Protein AF-A0A3M0D6L6-F1 (afdb_monomer_lite)

pLDDT: mean 72.35, std 17.91, range [31.28, 91.75]

Organism: NCBI:txid911205

Secondary structure (DSSP, 8-state):
----PPPPPPEETTT--HHHHHHHHHHTS-----TT--HHHHHHHHHHH-TT--EE---------------------------------S--TT-EEEEE-PPPSSTTTTSPEEEEETTEEEEEPTTSEEEEEHHHHHHHHH-EEEEEEEEE-TTT--EEEEEEEEESS--EEEEE--SPPPHHHH--------

Sequence (194 aa):
MTDTPLAPTPIPLDSAGARDLRRYARAVLQLDVSDFENAGSLRAKIRAAAPDTQAIVPEQDGVLAEHGVLAEDSAPAQGDLAAAPGAADGGDMDGYLRILIPRQEKHGGGDPVPVNCNGRQIIVPRGREWPVKRKFVEILSHAVERQYSVTLNPHTREAEMTSHDVQAYPFQILGPWAGPLPAEMTGSTSGGAR

Foldseek 3Di:
DDDDPDFFDWAFLVPDAPVQLVCCCCPVVVDDDDPPDHSVVSSVVCCVSPVPDGTGGDDPDDDDDDDDDDDDDDDDDDDDDDDDPDPDDPDDLQFKWWKAFAQDPPDCSQAWDWFDDPNDTDTHGHPDTAIDGNRSVVVQVVQWDWDWDFDQDPPPRDTDIDIDIDRPTDMGTPGTDPDDHPPVVVPDDDDDDD

Structure (mmCIF, N/CA/C/O backbone):
data_AF-A0A3M0D6L6-F1
#
_entry.id   AF-A0A3M0D6L6-F1
#
loop_
_atom_site.group_PDB
_atom_site.id
_atom_site.type_symbol
_atom_site.label_atom_id
_atom_site.label_alt_id
_atom_site.label_comp_id
_atom_site.label_asym_id
_atom_site.label_entity_id
_atom_site.label_seq_id
_atom_site.pdbx_PDB_ins_code
_atom_site.Cartn_x
_atom_site.Cartn_y
_atom_site.Cartn_z
_atom_site.occupancy
_atom_site.B_iso_or_equiv
_atom_site.auth_seq_id
_atom_site.auth_comp_id
_atom_site.auth_asym_id
_atom_site.auth_atom_id
_atom_site.pdbx_PDB_model_num
ATOM 1 N N . MET A 1 1 ? -37.462 -42.661 7.423 1.00 44.34 1 MET A N 1
ATOM 2 C CA . MET A 1 1 ? -37.796 -41.285 7.012 1.00 44.34 1 MET A CA 1
ATOM 3 C C . MET A 1 1 ? -36.880 -40.963 5.848 1.00 44.34 1 MET A C 1
ATOM 5 O O . MET A 1 1 ? -35.685 -40.837 6.057 1.00 44.34 1 MET A O 1
ATOM 9 N N . THR A 1 2 ? -37.397 -41.027 4.623 1.00 40.06 2 THR A N 1
ATOM 10 C CA . THR A 1 2 ? -36.659 -40.711 3.394 1.00 40.06 2 THR A CA 1
ATOM 11 C C . THR A 1 2 ? -36.607 -39.196 3.258 1.00 40.06 2 THR A C 1
ATOM 13 O O . THR A 1 2 ? -37.580 -38.574 2.840 1.00 40.06 2 THR A O 1
ATOM 16 N N . ASP A 1 3 ? -35.491 -38.612 3.682 1.00 45.78 3 ASP A N 1
ATOM 17 C CA . ASP A 1 3 ? -35.176 -37.213 3.422 1.00 45.78 3 ASP A CA 1
ATOM 18 C C . ASP A 1 3 ? -34.976 -37.067 1.908 1.00 45.78 3 ASP A C 1
ATOM 20 O O . ASP A 1 3 ? -34.048 -37.628 1.325 1.00 45.78 3 ASP A O 1
ATOM 24 N N . THR A 1 4 ? -35.955 -36.458 1.243 1.00 51.09 4 THR A N 1
ATOM 25 C CA . THR A 1 4 ? -35.878 -36.143 -0.183 1.00 51.09 4 THR A CA 1
ATOM 26 C C . THR A 1 4 ? -35.158 -34.803 -0.273 1.00 51.09 4 THR A C 1
ATOM 28 O O . THR A 1 4 ? -35.758 -33.806 0.136 1.00 51.09 4 THR A O 1
ATOM 31 N N . PRO A 1 5 ? -33.904 -34.735 -0.757 1.00 52.44 5 PRO A N 1
ATOM 32 C CA . PRO A 1 5 ? -33.219 -33.459 -0.877 1.00 52.44 5 PRO A CA 1
ATOM 33 C C . PRO A 1 5 ? -34.002 -32.581 -1.856 1.00 52.44 5 PRO A C 1
ATOM 35 O O . PRO A 1 5 ? -34.247 -32.978 -2.999 1.00 52.44 5 PRO A O 1
ATOM 38 N N . LEU A 1 6 ? -34.441 -31.406 -1.390 1.00 51.59 6 LEU A N 1
ATOM 39 C CA . LEU A 1 6 ? -35.041 -30.391 -2.252 1.00 51.59 6 LEU A CA 1
ATOM 40 C C . LEU A 1 6 ? -34.051 -30.093 -3.380 1.00 51.59 6 LEU A C 1
ATOM 42 O O . LEU A 1 6 ? -32.948 -29.608 -3.129 1.00 51.59 6 LEU A O 1
ATOM 46 N N . ALA A 1 7 ? -34.446 -30.391 -4.617 1.00 53.09 7 ALA A N 1
ATOM 47 C CA . ALA A 1 7 ? -33.645 -30.043 -5.775 1.00 53.09 7 ALA A CA 1
ATOM 48 C C . ALA A 1 7 ? -33.426 -28.515 -5.791 1.00 53.09 7 ALA A C 1
ATOM 50 O O . ALA A 1 7 ? -34.400 -27.764 -5.653 1.00 53.09 7 ALA A O 1
ATOM 51 N N . PRO A 1 8 ? -32.179 -28.040 -5.941 1.00 61.28 8 PRO A N 1
ATOM 52 C CA . PRO A 1 8 ? -31.884 -26.614 -6.023 1.00 61.28 8 PRO A CA 1
ATOM 53 C C . PRO A 1 8 ? -32.660 -25.972 -7.180 1.00 61.28 8 PRO A C 1
ATOM 55 O O . PRO A 1 8 ? -32.637 -26.455 -8.314 1.00 61.28 8 PRO A O 1
ATOM 58 N N . THR A 1 9 ? -33.384 -24.890 -6.889 1.00 69.75 9 THR A N 1
ATOM 59 C CA . THR A 1 9 ? -34.194 -24.183 -7.883 1.00 69.75 9 THR A CA 1
ATOM 60 C C . THR A 1 9 ? -33.292 -23.529 -8.934 1.00 69.75 9 THR A C 1
ATOM 62 O O . THR A 1 9 ? -32.397 -22.763 -8.574 1.00 69.75 9 THR A O 1
ATOM 65 N N . PRO A 1 10 ? -33.506 -23.796 -10.236 1.00 70.75 10 PRO A N 1
ATOM 66 C CA . PRO A 1 10 ? -32.687 -23.213 -11.292 1.00 70.75 10 PRO A CA 1
ATOM 67 C C . PRO A 1 10 ? -32.890 -21.691 -11.344 1.00 70.75 10 PRO A C 1
ATOM 69 O O . PRO A 1 10 ? -34.015 -21.208 -11.475 1.00 70.75 10 PRO A O 1
ATOM 72 N N . ILE A 1 11 ? -31.797 -20.932 -11.245 1.00 73.62 11 ILE A N 1
ATOM 73 C CA . ILE A 1 11 ? -31.782 -19.470 -11.367 1.00 73.62 11 ILE A CA 1
ATOM 74 C C . ILE A 1 11 ? -31.466 -19.109 -12.825 1.00 73.62 11 ILE A C 1
ATOM 76 O O . ILE A 1 11 ? -30.485 -19.621 -13.369 1.00 73.62 11 ILE A O 1
ATOM 80 N N . PRO A 1 12 ? -32.228 -18.211 -13.475 1.00 78.69 12 PRO A N 1
ATOM 81 C CA . PRO A 1 12 ? -31.912 -17.768 -14.829 1.00 78.69 12 PRO A CA 1
ATOM 82 C C . PRO A 1 12 ? -30.539 -17.081 -14.890 1.00 78.69 12 PRO A C 1
ATOM 84 O O . PRO A 1 12 ? -30.181 -16.291 -14.013 1.00 78.69 12 PRO A O 1
ATOM 87 N N . LEU A 1 13 ? -29.779 -17.349 -15.955 1.00 73.88 13 LEU A N 1
ATOM 88 C CA . LEU A 1 13 ? -28.399 -16.874 -16.138 1.00 73.88 13 LEU A CA 1
ATOM 89 C C . LEU A 1 13 ? -28.274 -15.338 -16.028 1.00 73.88 13 LEU A C 1
ATOM 91 O O . LEU A 1 13 ? -27.270 -14.816 -15.540 1.00 73.88 13 LEU A O 1
ATOM 95 N N . ASP A 1 14 ? -29.310 -14.604 -16.437 1.00 74.94 14 ASP A N 1
ATOM 96 C CA . ASP A 1 14 ? -29.367 -13.138 -16.378 1.00 74.94 14 ASP A CA 1
ATOM 97 C C . ASP A 1 14 ? -29.593 -12.573 -14.965 1.00 74.94 14 ASP A C 1
ATOM 99 O O . ASP A 1 14 ? -29.239 -11.420 -14.696 1.00 74.94 14 ASP A O 1
ATOM 103 N N . SER A 1 15 ? -30.118 -13.377 -14.039 1.00 74.62 15 SER A N 1
ATOM 104 C CA . SER A 1 15 ? -30.309 -13.003 -12.629 1.00 74.62 15 SER A CA 1
ATOM 105 C C . SER A 1 15 ? -29.236 -13.585 -11.707 1.00 74.62 15 SER A C 1
ATOM 107 O O . SER A 1 15 ? -29.161 -13.204 -10.543 1.00 74.62 15 SER A O 1
ATOM 109 N N . ALA A 1 16 ? -28.381 -14.468 -12.225 1.00 77.50 16 ALA A N 1
ATOM 110 C CA . ALA A 1 16 ? -27.291 -15.077 -11.479 1.00 77.50 16 ALA A CA 1
ATOM 111 C C . ALA A 1 16 ? -26.221 -14.063 -11.042 1.00 77.50 16 ALA A C 1
ATOM 113 O O . ALA A 1 16 ? -25.805 -13.194 -11.824 1.00 77.50 16 ALA A O 1
ATOM 114 N N . GLY A 1 17 ? -25.739 -14.207 -9.805 1.00 79.25 17 GLY A N 1
ATOM 115 C CA . GLY A 1 17 ? -24.655 -13.398 -9.257 1.00 79.25 17 GLY A CA 1
ATOM 116 C C . GLY A 1 17 ? -23.288 -13.760 -9.846 1.00 79.25 17 GLY A C 1
ATOM 117 O O . GLY A 1 17 ? -23.067 -14.857 -10.355 1.00 79.25 17 GLY A O 1
ATOM 118 N N . ALA A 1 18 ? -22.317 -12.845 -9.738 1.00 80.88 18 ALA A N 1
ATOM 119 C CA . ALA A 1 18 ? -20.954 -13.055 -10.249 1.00 80.88 18 ALA A CA 1
ATOM 120 C C . ALA A 1 18 ? -20.244 -14.277 -9.630 1.00 80.88 18 ALA A C 1
ATOM 122 O O . ALA A 1 18 ? -19.347 -14.850 -10.248 1.00 80.88 18 ALA A O 1
ATOM 123 N N . ARG A 1 19 ? -20.609 -14.651 -8.396 1.00 80.44 19 ARG A N 1
ATOM 124 C CA . ARG A 1 19 ? -20.074 -15.827 -7.692 1.00 80.44 19 ARG A CA 1
ATOM 125 C C . ARG A 1 19 ? -20.587 -17.126 -8.324 1.00 80.44 19 ARG A C 1
ATOM 127 O O . ARG A 1 19 ? -19.781 -17.995 -8.647 1.00 80.44 19 ARG A O 1
ATOM 134 N N . ASP A 1 20 ? -21.892 -17.212 -8.569 1.00 80.62 20 ASP A N 1
ATOM 135 C CA . ASP A 1 20 ? -22.542 -18.408 -9.120 1.00 80.62 20 ASP A CA 1
ATOM 136 C C . ASP A 1 20 ? -22.125 -18.650 -10.572 1.00 80.62 20 ASP A C 1
ATOM 138 O O . ASP A 1 20 ? -21.816 -19.774 -10.960 1.00 80.62 20 ASP A O 1
ATOM 142 N N . LEU A 1 21 ? -22.010 -17.573 -11.358 1.00 82.56 21 LEU A N 1
ATOM 143 C CA . LEU A 1 21 ? -21.521 -17.625 -12.737 1.00 82.56 21 LEU A CA 1
ATOM 144 C C . LEU A 1 21 ? -20.078 -18.138 -12.817 1.00 82.56 21 LEU A C 1
ATOM 146 O O . LEU A 1 21 ? -19.781 -18.986 -13.653 1.00 82.56 21 LEU A O 1
ATOM 150 N N . ARG A 1 22 ? -19.181 -17.670 -11.936 1.00 83.50 22 ARG A N 1
ATOM 151 C CA . ARG A 1 22 ? -17.790 -18.162 -11.881 1.00 83.50 22 ARG A CA 1
ATOM 152 C C . ARG A 1 22 ? -17.725 -19.637 -11.540 1.00 83.50 22 ARG A C 1
ATOM 154 O O . ARG A 1 22 ? -17.000 -20.384 -12.192 1.00 83.50 22 ARG A O 1
ATOM 161 N N . ARG A 1 23 ? -18.488 -20.053 -10.530 1.00 78.19 23 ARG A N 1
ATOM 162 C CA . ARG A 1 23 ? -18.539 -21.455 -10.122 1.00 78.19 23 ARG A CA 1
ATOM 163 C C . ARG A 1 23 ? -19.073 -22.326 -11.257 1.00 78.19 23 ARG A C 1
ATOM 165 O O . ARG A 1 23 ? -18.446 -23.328 -11.563 1.00 78.19 23 ARG A O 1
ATOM 172 N N . TYR A 1 24 ? -20.155 -21.920 -11.921 1.00 79.25 24 TYR A N 1
ATOM 173 C CA . TYR A 1 24 ? -20.704 -22.648 -13.067 1.00 79.25 24 TYR A CA 1
ATOM 174 C C . TYR A 1 24 ? -19.703 -22.732 -14.232 1.00 79.25 24 TYR A C 1
ATOM 176 O O . TYR A 1 24 ? -19.475 -23.812 -14.774 1.00 79.25 24 TYR A O 1
ATOM 184 N N . ALA A 1 25 ? -19.038 -21.621 -14.566 1.00 82.19 25 ALA A N 1
ATOM 185 C CA . ALA A 1 25 ? -18.031 -21.584 -15.623 1.00 82.19 25 ALA A CA 1
ATOM 186 C C . ALA A 1 25 ? -16.847 -22.527 -15.342 1.00 82.19 25 ALA A C 1
ATOM 188 O O . ALA A 1 25 ? -16.440 -23.255 -16.242 1.00 82.19 25 ALA A O 1
ATOM 189 N N . ARG A 1 26 ? -16.331 -22.569 -14.104 1.00 82.75 26 ARG A N 1
ATOM 190 C CA . ARG A 1 26 ? -15.213 -23.455 -13.726 1.00 82.75 26 ARG A CA 1
ATOM 191 C C . ARG A 1 26 ? -15.639 -24.915 -13.551 1.00 82.75 26 ARG A C 1
ATOM 193 O O . ARG A 1 26 ? -14.949 -25.807 -14.023 1.00 82.75 26 ARG A O 1
ATOM 200 N N . ALA A 1 27 ? -16.753 -25.169 -12.865 1.00 79.88 27 ALA A N 1
ATOM 201 C CA . ALA A 1 27 ? -17.150 -26.521 -12.469 1.00 79.88 27 ALA A CA 1
ATOM 202 C C . ALA A 1 27 ? -17.861 -27.291 -13.588 1.00 79.88 27 ALA A C 1
ATOM 204 O O . ALA A 1 27 ? -17.614 -28.480 -13.758 1.00 79.88 27 ALA A O 1
ATOM 205 N N . VAL A 1 28 ? -18.739 -26.624 -14.346 1.00 79.25 28 VAL A N 1
ATOM 206 C CA . VAL A 1 28 ? -19.556 -27.275 -15.384 1.00 79.25 28 VAL A CA 1
ATOM 207 C C . VAL A 1 28 ? -18.912 -27.133 -16.756 1.00 79.25 28 VAL A C 1
ATOM 209 O O . VAL A 1 28 ? -18.826 -28.109 -17.493 1.00 79.25 28 VAL A O 1
ATOM 212 N N . LEU A 1 29 ? -18.439 -25.931 -17.096 1.00 80.69 29 LEU A N 1
ATOM 213 C CA . LEU A 1 29 ? -17.881 -25.647 -18.423 1.00 80.69 29 LEU A CA 1
ATOM 214 C C . LEU A 1 29 ? -16.354 -25.764 -18.495 1.00 80.69 29 LEU A C 1
ATOM 216 O O . LEU A 1 29 ? -15.804 -25.653 -19.587 1.00 80.69 29 LEU A O 1
ATOM 220 N N . GLN A 1 30 ? -15.676 -25.969 -17.358 1.00 81.00 30 GLN A N 1
ATOM 221 C CA . GLN A 1 30 ? -14.209 -26.038 -17.258 1.00 81.00 30 GLN A CA 1
ATOM 222 C C . GLN A 1 30 ? -13.494 -24.858 -17.939 1.00 81.00 30 GLN A C 1
ATOM 224 O O . GLN A 1 30 ? -12.398 -24.992 -18.479 1.00 81.00 30 GLN A O 1
ATOM 229 N N . LEU A 1 31 ? -14.124 -23.681 -17.914 1.00 80.56 31 LEU A N 1
ATOM 230 C CA . LEU A 1 31 ? -13.557 -22.461 -18.465 1.00 80.56 31 LEU A CA 1
ATOM 231 C C . LEU A 1 31 ? -12.558 -21.848 -17.489 1.00 80.56 31 LEU A C 1
ATOM 233 O O . LEU A 1 31 ? -12.850 -21.670 -16.301 1.00 80.56 31 LEU A O 1
ATOM 237 N N . ASP A 1 32 ? -11.422 -21.424 -18.032 1.00 79.38 32 ASP A N 1
ATOM 238 C CA . ASP A 1 32 ? -10.481 -20.566 -17.327 1.00 79.38 32 ASP A CA 1
ATOM 239 C C . ASP A 1 32 ? -11.062 -19.143 -17.243 1.00 79.38 32 ASP A C 1
ATOM 241 O O . ASP A 1 32 ? -11.097 -18.369 -18.209 1.00 79.38 32 ASP A O 1
ATOM 245 N N . VAL A 1 33 ? -11.645 -18.840 -16.085 1.00 81.00 33 VAL A N 1
ATOM 246 C CA . VAL A 1 33 ? -12.193 -17.522 -15.751 1.00 81.00 33 VAL A CA 1
ATOM 247 C C . VAL A 1 33 ? -11.408 -16.929 -14.595 1.00 81.00 33 VAL A C 1
ATOM 249 O O . VAL A 1 33 ? -11.117 -17.622 -13.618 1.00 81.00 33 VAL A O 1
ATOM 252 N N . SER A 1 34 ? -11.088 -15.640 -14.686 1.00 79.88 34 SER A N 1
ATOM 253 C CA . SER A 1 34 ? -10.349 -14.929 -13.640 1.00 79.88 34 SER A CA 1
ATOM 254 C C . SER A 1 34 ? -11.283 -14.499 -12.504 1.00 79.88 34 SER A C 1
ATOM 256 O O . SER A 1 34 ? -12.456 -14.178 -12.712 1.00 79.88 34 SER A O 1
ATOM 258 N N . ASP A 1 35 ? -10.759 -14.467 -11.277 1.00 76.19 35 ASP A N 1
ATOM 259 C CA . ASP A 1 35 ? -11.519 -14.117 -10.071 1.00 76.19 35 ASP A CA 1
ATOM 260 C C . ASP A 1 35 ? -11.984 -12.650 -10.033 1.00 76.19 35 ASP A C 1
ATOM 262 O O . ASP A 1 35 ? -12.899 -12.321 -9.274 1.00 76.19 35 ASP A O 1
ATOM 266 N N . PHE A 1 36 ? -11.409 -11.793 -10.883 1.00 75.69 36 PHE A N 1
ATOM 267 C CA . PHE A 1 36 ? -11.743 -10.369 -10.996 1.00 75.69 36 PHE A CA 1
ATOM 268 C C . PHE A 1 36 ? -12.701 -10.045 -12.154 1.00 75.69 36 PHE A C 1
ATOM 270 O O . PHE A 1 36 ? -13.036 -8.878 -12.364 1.00 75.69 36 PHE A O 1
ATOM 277 N N . GLU A 1 37 ? -13.154 -11.040 -12.924 1.00 77.75 37 GLU A N 1
ATOM 278 C CA . GLU A 1 37 ? -14.069 -10.783 -14.037 1.00 77.75 37 GLU A CA 1
ATOM 279 C C . GLU A 1 37 ? -15.459 -10.364 -13.558 1.00 77.75 37 GLU A C 1
ATOM 281 O O . GLU A 1 37 ? -16.041 -10.926 -12.625 1.00 77.75 37 GLU A O 1
ATOM 286 N N . ASN A 1 38 ? -16.017 -9.360 -14.234 1.00 83.81 38 ASN A N 1
ATOM 287 C CA . ASN A 1 38 ? -17.355 -8.875 -13.935 1.00 83.81 38 ASN A CA 1
ATOM 288 C C . ASN A 1 38 ? -18.430 -9.881 -14.406 1.00 83.81 38 ASN A C 1
ATOM 290 O O . ASN A 1 38 ? -18.211 -10.699 -15.303 1.00 83.81 38 ASN A O 1
ATOM 294 N N . ALA A 1 39 ? -19.627 -9.806 -13.812 1.00 80.44 39 ALA A N 1
ATOM 295 C CA . ALA A 1 39 ? -20.738 -10.706 -14.140 1.00 80.44 39 ALA A CA 1
ATOM 296 C C . ALA A 1 39 ? -21.120 -10.678 -15.632 1.00 80.44 39 ALA A C 1
ATOM 298 O O . ALA A 1 39 ? -21.521 -11.703 -16.176 1.00 80.44 39 ALA A O 1
ATOM 299 N N . GLY A 1 40 ? -20.974 -9.528 -16.299 1.00 82.25 40 GLY A N 1
ATOM 300 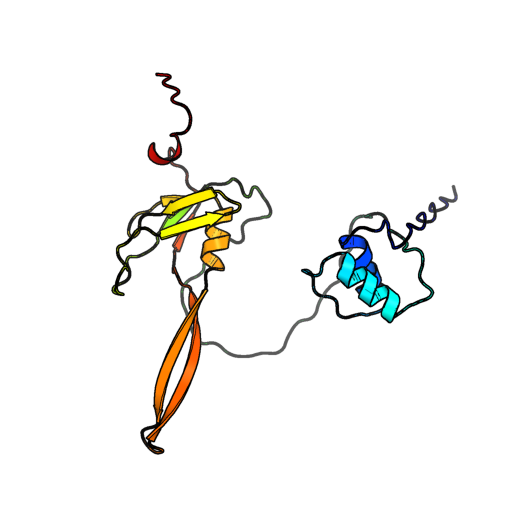C CA . GLY A 1 40 ? -21.257 -9.384 -17.729 1.00 82.25 40 GLY A CA 1
ATOM 301 C C . GLY A 1 40 ? -20.310 -10.211 -18.601 1.00 82.25 40 GLY A C 1
ATOM 302 O O . GLY A 1 40 ? -20.768 -10.976 -19.447 1.00 82.25 40 GLY A O 1
ATOM 303 N N . SER A 1 41 ? -19.003 -10.123 -18.347 1.00 82.69 41 SER A N 1
ATOM 304 C CA . SER A 1 41 ? -17.959 -10.894 -19.026 1.00 82.69 41 SER A CA 1
ATOM 305 C C . SER A 1 41 ? -18.120 -12.390 -18.777 1.00 82.69 41 SER A C 1
ATOM 307 O O . SER A 1 41 ? -18.021 -13.183 -19.710 1.00 82.69 41 SER A O 1
ATOM 309 N N . LEU A 1 42 ? -18.453 -12.782 -17.544 1.00 83.31 42 LEU A N 1
ATOM 310 C CA . LEU A 1 42 ? -18.709 -14.181 -17.196 1.00 83.31 42 LEU A CA 1
ATOM 311 C C . LEU A 1 42 ? -19.925 -14.739 -17.946 1.00 83.31 42 LEU A C 1
ATOM 313 O O . LEU A 1 42 ? -19.848 -15.830 -18.503 1.00 83.31 42 LEU A O 1
ATOM 317 N N . ARG A 1 43 ? -21.023 -13.977 -18.043 1.00 83.94 43 ARG A N 1
ATOM 318 C CA . ARG A 1 43 ? -22.203 -14.366 -18.837 1.00 83.94 43 ARG A CA 1
ATOM 319 C C . ARG A 1 43 ? -21.878 -14.496 -20.317 1.00 83.94 43 ARG A C 1
ATOM 321 O O . ARG A 1 43 ? -22.331 -15.444 -20.948 1.00 83.94 43 ARG A O 1
ATOM 328 N N . ALA A 1 44 ? -21.096 -13.567 -20.865 1.00 82.06 44 ALA A N 1
ATOM 329 C CA . ALA A 1 44 ? -20.680 -13.616 -22.262 1.00 82.06 44 ALA A CA 1
ATOM 330 C C . ALA A 1 44 ? -19.841 -14.870 -22.554 1.00 82.06 44 ALA A C 1
ATOM 332 O O . ALA A 1 44 ? -20.111 -15.564 -23.530 1.00 82.06 44 ALA A O 1
ATOM 333 N N . LYS A 1 45 ? -18.891 -15.212 -21.672 1.00 81.44 45 LYS A N 1
ATOM 334 C CA . LYS A 1 45 ? -18.079 -16.434 -21.781 1.00 81.44 45 LYS A CA 1
ATOM 335 C C . LYS A 1 45 ? -18.915 -17.709 -21.655 1.00 81.44 45 LYS A C 1
ATOM 337 O O . LYS A 1 45 ? -18.739 -18.628 -22.446 1.00 81.44 45 LYS A O 1
ATOM 342 N N . ILE A 1 46 ? -19.860 -17.743 -20.714 1.00 83.12 46 ILE A N 1
ATOM 343 C CA . ILE A 1 46 ? -20.776 -18.879 -20.541 1.00 83.12 46 ILE A CA 1
ATOM 344 C C . ILE A 1 46 ? -21.660 -19.053 -21.780 1.00 83.12 46 ILE A C 1
ATOM 346 O O . ILE A 1 46 ? -21.750 -20.162 -22.288 1.00 83.12 46 ILE A O 1
ATOM 350 N N . ARG A 1 47 ? -22.240 -17.974 -22.326 1.00 82.56 47 ARG A N 1
ATOM 351 C CA . ARG A 1 47 ? -23.034 -18.036 -23.568 1.00 82.56 47 ARG A CA 1
ATOM 352 C C . ARG A 1 47 ? -22.205 -18.439 -24.787 1.00 82.56 47 ARG A C 1
ATOM 354 O O . ARG A 1 47 ? -22.733 -19.091 -25.678 1.00 82.56 47 ARG A O 1
ATOM 361 N N . ALA A 1 48 ? -20.931 -18.052 -24.839 1.00 81.00 48 ALA A N 1
ATOM 362 C CA . ALA A 1 48 ? -20.037 -18.434 -25.928 1.00 81.00 48 ALA A CA 1
ATOM 363 C C . ALA A 1 48 ? -19.676 -19.928 -25.887 1.00 81.00 48 ALA A C 1
ATOM 365 O O . ALA A 1 48 ? -19.581 -20.558 -26.936 1.00 81.00 48 ALA A O 1
ATOM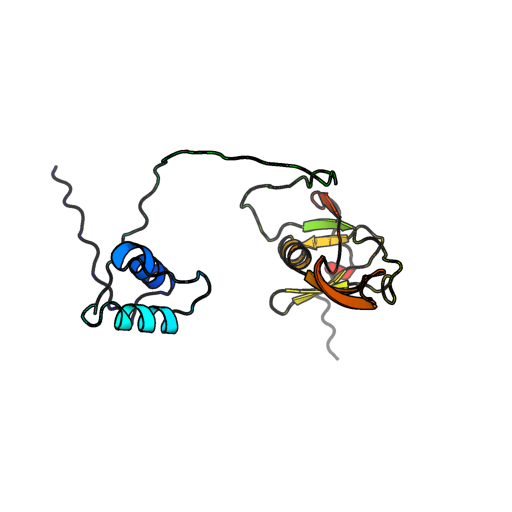 366 N N . ALA A 1 49 ? -19.489 -20.491 -24.692 1.00 79.69 49 ALA A N 1
ATOM 367 C CA . ALA A 1 49 ? -19.145 -21.901 -24.513 1.00 79.69 49 ALA A CA 1
ATOM 368 C C . ALA A 1 49 ? -20.368 -22.834 -24.505 1.00 79.69 49 ALA A C 1
ATOM 370 O O . ALA A 1 49 ? -20.272 -23.974 -24.946 1.00 79.69 49 ALA A O 1
ATOM 371 N N . ALA A 1 50 ? -21.512 -22.354 -24.013 1.00 74.56 50 ALA A N 1
ATOM 372 C CA . ALA A 1 50 ? -22.765 -23.092 -23.922 1.00 74.56 50 ALA A CA 1
ATOM 373 C C . ALA A 1 50 ? -23.947 -22.170 -24.284 1.00 74.56 50 ALA A C 1
ATOM 375 O O . ALA A 1 50 ? -24.573 -21.577 -23.397 1.00 74.56 50 ALA A O 1
ATOM 376 N N . PRO A 1 51 ? -24.266 -22.028 -25.584 1.00 72.44 51 PRO A N 1
ATOM 377 C CA . PRO A 1 51 ? -25.331 -21.135 -26.046 1.00 72.44 51 PRO A CA 1
ATOM 378 C C . PRO A 1 51 ? -26.729 -21.556 -25.563 1.00 72.44 51 PRO A C 1
ATOM 380 O O . PRO A 1 51 ? -27.615 -20.709 -25.461 1.00 72.44 51 PRO A O 1
ATOM 383 N N . ASP A 1 52 ? -26.912 -22.830 -25.208 1.00 71.12 52 ASP A N 1
ATOM 384 C CA . ASP A 1 52 ? -28.196 -23.391 -24.772 1.00 71.12 52 ASP A CA 1
ATOM 385 C C . ASP A 1 52 ? -28.454 -23.250 -23.259 1.00 71.12 52 ASP A C 1
ATOM 387 O O . ASP A 1 52 ? -29.557 -23.521 -22.777 1.00 71.12 52 ASP A O 1
ATOM 391 N N . THR A 1 53 ? -27.465 -22.797 -22.480 1.00 68.31 53 THR A N 1
ATOM 392 C CA . THR A 1 53 ? -27.610 -22.661 -21.026 1.00 68.31 53 THR A CA 1
ATOM 393 C C . THR A 1 53 ? -28.365 -21.383 -20.666 1.00 68.31 53 THR A C 1
ATOM 395 O O . THR A 1 53 ? -27.813 -20.282 -20.690 1.00 68.31 53 THR A O 1
ATOM 398 N N . GLN A 1 54 ? -29.626 -21.530 -20.251 1.00 68.06 54 GLN A N 1
A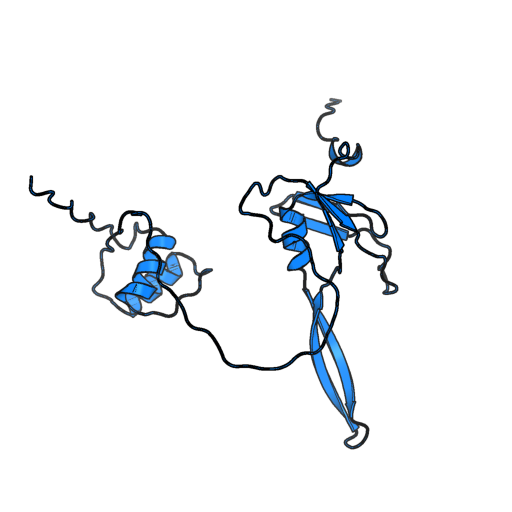TOM 399 C CA . GLN A 1 54 ? -30.471 -20.410 -19.805 1.00 68.06 54 GLN A CA 1
ATOM 400 C C . GLN A 1 54 ? -30.627 -20.309 -18.282 1.00 68.06 54 GLN A C 1
ATOM 402 O O . GLN A 1 54 ? -31.012 -19.253 -17.776 1.00 68.06 54 GLN A O 1
ATOM 407 N N . ALA A 1 55 ? -30.297 -21.366 -17.538 1.00 71.50 55 ALA A N 1
ATOM 408 C CA . ALA A 1 55 ? -30.386 -21.385 -16.084 1.00 71.50 55 ALA A CA 1
ATOM 409 C C . ALA A 1 55 ? -29.190 -22.106 -15.455 1.00 71.50 55 ALA A C 1
ATOM 411 O O . ALA A 1 55 ? -28.695 -23.096 -15.992 1.00 71.50 55 ALA A O 1
ATOM 412 N N . ILE A 1 56 ? -28.743 -21.599 -14.309 1.00 71.50 56 ILE A N 1
ATOM 413 C CA . ILE A 1 56 ? -27.703 -22.199 -13.479 1.00 71.50 56 ILE A CA 1
ATOM 414 C C . ILE A 1 56 ? -28.315 -22.694 -12.173 1.00 71.50 56 ILE A C 1
ATOM 416 O O . ILE A 1 56 ? -29.274 -22.124 -11.654 1.00 71.50 56 ILE A O 1
ATOM 420 N N . VAL A 1 57 ? -27.750 -23.764 -11.637 1.00 68.75 57 VAL A N 1
ATOM 421 C CA . VAL A 1 57 ? -28.208 -24.366 -10.390 1.00 68.75 57 VAL A CA 1
ATOM 422 C C . VAL A 1 57 ? -27.336 -23.836 -9.245 1.00 68.75 57 VAL A C 1
ATOM 424 O O . VAL A 1 57 ? -26.136 -24.115 -9.243 1.00 68.75 57 VAL A O 1
ATOM 427 N N . PRO A 1 58 ? -27.883 -23.061 -8.291 1.00 60.38 58 PRO A N 1
ATOM 428 C CA . PRO A 1 58 ? -27.152 -22.683 -7.090 1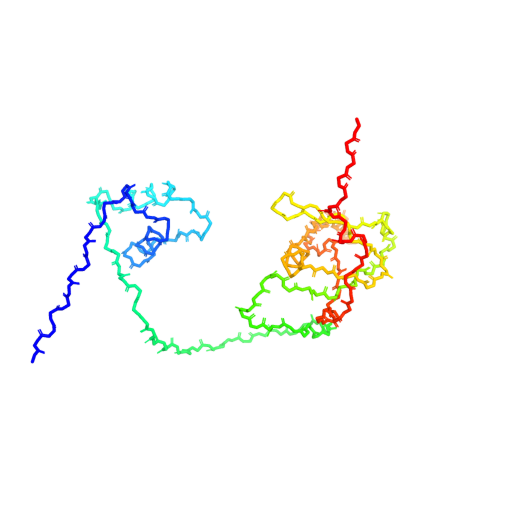.00 60.38 58 PRO A CA 1
ATOM 429 C C . PRO A 1 58 ? -27.106 -23.890 -6.147 1.00 60.38 58 PRO A C 1
ATOM 431 O O . PRO A 1 58 ? -28.113 -24.253 -5.541 1.00 60.38 58 PRO A O 1
ATOM 434 N N . GLU A 1 59 ? -25.952 -24.536 -5.999 1.00 58.09 59 GLU A N 1
ATOM 435 C CA . GLU A 1 59 ? -25.784 -25.434 -4.855 1.00 58.09 59 GLU A CA 1
ATOM 436 C C . GLU A 1 59 ? -25.727 -24.595 -3.577 1.00 58.09 59 GLU A C 1
ATOM 438 O O . GLU A 1 59 ? -24.879 -23.711 -3.440 1.00 58.09 59 GLU A O 1
ATOM 443 N N . GLN A 1 60 ? -26.676 -24.842 -2.670 1.00 46.91 60 GLN A N 1
ATOM 444 C CA . GLN A 1 60 ? -26.722 -24.192 -1.366 1.00 46.91 60 GLN A CA 1
ATOM 445 C C . GLN A 1 60 ? -25.461 -24.554 -0.575 1.00 46.91 60 GLN A C 1
ATOM 447 O O . GLN A 1 60 ? -25.081 -25.721 -0.519 1.00 46.91 60 GLN A O 1
ATOM 452 N N . ASP A 1 61 ? -24.815 -23.539 0.009 1.00 47.25 61 ASP A N 1
ATOM 453 C CA . ASP A 1 61 ? -23.625 -23.672 0.853 1.00 47.25 61 ASP A CA 1
ATOM 454 C C . ASP A 1 61 ? -23.902 -24.673 1.999 1.00 47.25 61 ASP A C 1
ATOM 456 O O . ASP A 1 61 ? -24.520 -24.345 3.013 1.00 47.25 61 ASP A O 1
ATOM 460 N N . GLY A 1 62 ? -23.453 -25.915 1.802 1.00 35.62 62 GLY A N 1
ATOM 461 C CA . GLY A 1 62 ? -23.441 -27.002 2.772 1.00 35.62 62 GLY A CA 1
ATOM 462 C C . GLY A 1 62 ? -22.008 -27.294 3.215 1.00 35.62 62 GLY A C 1
ATOM 463 O O . GLY A 1 62 ? -21.160 -27.687 2.424 1.00 35.62 62 GLY A O 1
ATOM 464 N N . VAL A 1 63 ? -21.764 -27.038 4.494 1.00 34.22 63 VAL A N 1
ATOM 465 C CA . VAL A 1 63 ? -20.584 -27.306 5.333 1.00 34.22 63 VAL A CA 1
ATOM 466 C C . VAL A 1 63 ? -19.736 -28.561 4.997 1.00 34.22 63 VAL A C 1
ATOM 468 O O . VAL A 1 63 ? -20.262 -29.665 4.949 1.00 34.22 63 VAL A O 1
ATOM 471 N N . LEU A 1 64 ? -18.407 -28.338 4.938 1.00 43.75 64 LEU A N 1
ATOM 472 C CA . LEU A 1 64 ? -17.245 -29.186 5.320 1.00 43.75 64 LEU A CA 1
ATOM 473 C C . LEU A 1 64 ? -17.040 -30.603 4.717 1.00 43.75 64 LEU A C 1
ATOM 475 O O . LEU A 1 64 ? -17.747 -31.535 5.078 1.00 43.75 64 LEU A O 1
ATOM 479 N N . ALA A 1 65 ? -15.935 -30.778 3.965 1.00 36.97 65 ALA A N 1
ATOM 480 C CA . ALA A 1 65 ? -14.942 -31.883 4.044 1.00 36.97 65 ALA A CA 1
ATOM 481 C C . ALA A 1 65 ? -13.809 -31.608 3.014 1.00 36.97 65 ALA A C 1
ATOM 483 O O . ALA A 1 65 ? -14.086 -31.459 1.829 1.00 36.97 65 ALA A O 1
ATOM 484 N N . GLU A 1 66 ? -12.570 -31.271 3.398 1.00 48.22 66 GLU A N 1
ATOM 485 C CA . GLU A 1 66 ? -11.484 -32.177 3.841 1.00 48.22 66 GLU A CA 1
ATOM 486 C C . GLU A 1 66 ? -11.100 -33.245 2.795 1.00 48.22 66 GLU A C 1
ATOM 488 O O . GLU A 1 66 ? -11.605 -34.356 2.837 1.00 48.22 66 GLU A O 1
ATOM 493 N N . HIS A 1 67 ? -10.183 -32.902 1.880 1.00 38.91 67 HIS A N 1
ATOM 494 C CA . HIS A 1 67 ? -9.242 -33.785 1.157 1.00 38.91 67 HIS A CA 1
ATOM 495 C C . HIS A 1 67 ? -8.215 -32.838 0.489 1.00 38.91 67 HIS A C 1
ATOM 497 O O . HIS A 1 67 ? -8.606 -31.989 -0.300 1.00 38.91 67 HIS A O 1
ATOM 503 N N . GLY A 1 68 ? -6.909 -32.809 0.753 1.00 34.72 68 GLY A N 1
ATOM 504 C CA . GLY A 1 68 ? -6.012 -33.818 1.297 1.00 34.72 68 GLY A CA 1
ATOM 505 C C . GLY A 1 68 ? -4.935 -34.170 0.258 1.00 34.72 68 GLY A C 1
ATOM 506 O O . GLY A 1 68 ? -5.141 -35.124 -0.476 1.00 34.72 68 GLY A O 1
ATOM 507 N N . VAL A 1 69 ? -3.813 -33.419 0.284 1.00 40.50 69 VAL A N 1
ATOM 508 C CA . VAL A 1 69 ? -2.397 -33.793 -0.025 1.00 40.50 69 VAL A CA 1
ATOM 509 C C . VAL A 1 69 ? -2.065 -34.185 -1.493 1.00 40.50 69 VAL A C 1
ATOM 511 O O . VAL A 1 69 ? -2.772 -34.977 -2.098 1.00 40.50 69 VAL A O 1
ATOM 514 N N . LEU A 1 70 ? -1.046 -33.632 -2.178 1.00 38.09 70 LEU A N 1
ATOM 515 C CA . LEU A 1 70 ? 0.428 -33.798 -2.041 1.00 38.09 70 LEU A CA 1
ATOM 516 C C . LEU A 1 70 ? 1.134 -32.639 -2.816 1.00 38.09 70 LEU A C 1
ATOM 518 O O . LEU A 1 70 ? 0.667 -32.298 -3.898 1.00 38.09 70 LEU A O 1
ATOM 522 N N . ALA A 1 71 ? 2.104 -31.855 -2.301 1.00 40.69 71 ALA A N 1
ATOM 523 C CA . ALA A 1 71 ? 3.513 -32.170 -1.956 1.00 40.69 71 ALA A CA 1
ATOM 524 C C . ALA A 1 71 ? 4.227 -32.956 -3.081 1.00 40.69 71 ALA A C 1
ATOM 526 O O . ALA A 1 71 ? 3.717 -33.986 -3.487 1.00 40.69 71 ALA A O 1
ATOM 527 N N . GLU A 1 72 ? 5.374 -32.637 -3.674 1.00 41.78 72 GLU A N 1
ATOM 528 C CA . GLU A 1 72 ? 6.466 -31.660 -3.580 1.00 41.78 72 GLU A CA 1
ATOM 529 C C . GLU A 1 72 ? 7.231 -31.799 -4.923 1.00 41.78 72 GLU A C 1
ATOM 531 O O . GLU A 1 72 ? 7.234 -32.893 -5.485 1.00 41.78 72 GLU A O 1
ATOM 536 N N . ASP A 1 73 ? 7.930 -30.768 -5.411 1.00 33.69 73 ASP A N 1
ATOM 537 C CA . ASP A 1 73 ? 9.317 -30.971 -5.863 1.00 33.69 73 ASP A CA 1
ATOM 538 C C . ASP A 1 73 ? 10.121 -29.661 -5.777 1.00 33.69 73 ASP A C 1
ATOM 540 O O . ASP A 1 73 ? 9.629 -28.566 -6.047 1.00 33.69 73 ASP A O 1
ATOM 544 N N . SER A 1 74 ? 11.349 -29.832 -5.297 1.00 43.44 74 SER A N 1
ATOM 545 C CA . SER A 1 74 ? 12.373 -28.873 -4.847 1.00 43.44 74 SER A CA 1
ATOM 546 C C . SER A 1 74 ? 13.001 -28.079 -6.023 1.00 43.44 74 SER A C 1
ATOM 548 O O . SER A 1 74 ? 12.815 -28.464 -7.167 1.00 43.44 74 SER A O 1
ATOM 550 N N . ALA A 1 75 ? 13.787 -26.990 -5.944 1.00 48.47 75 ALA A N 1
ATOM 551 C CA . ALA A 1 75 ? 14.689 -26.321 -4.981 1.00 48.47 75 ALA A CA 1
ATOM 552 C C . ALA A 1 75 ? 15.250 -25.029 -5.691 1.00 48.47 75 ALA A C 1
ATOM 554 O O . ALA A 1 75 ? 14.873 -24.798 -6.841 1.00 48.47 75 ALA A O 1
ATOM 555 N N . PRO A 1 76 ? 16.251 -24.258 -5.183 1.00 48.72 76 PRO A N 1
ATOM 556 C CA . PRO A 1 76 ? 16.644 -23.922 -3.812 1.00 48.72 76 PRO A CA 1
ATOM 557 C C . PRO A 1 76 ? 16.801 -22.394 -3.548 1.00 48.72 76 PRO A C 1
ATOM 559 O O . PRO A 1 76 ? 16.744 -21.542 -4.428 1.00 48.72 76 PRO A O 1
ATOM 562 N N . ALA A 1 77 ? 17.036 -22.111 -2.266 1.00 45.47 77 ALA A N 1
ATOM 563 C CA . ALA A 1 77 ? 17.336 -20.864 -1.566 1.00 45.47 77 ALA A CA 1
ATOM 564 C C . ALA A 1 77 ? 18.200 -19.789 -2.260 1.00 45.47 77 ALA A C 1
ATOM 566 O O . ALA A 1 77 ? 19.263 -20.094 -2.792 1.00 45.47 77 ALA A O 1
ATOM 567 N N . GLN A 1 78 ? 17.839 -18.518 -2.021 1.00 43.28 78 GLN A N 1
ATOM 568 C CA . GLN A 1 78 ? 18.767 -17.463 -1.579 1.00 43.28 78 GLN A CA 1
ATOM 569 C C . GLN A 1 78 ? 18.001 -16.219 -1.087 1.00 43.28 78 GLN A C 1
ATOM 571 O O . GLN A 1 78 ? 17.274 -15.596 -1.853 1.00 43.28 78 GLN A O 1
ATOM 576 N N . GLY A 1 79 ? 18.201 -15.837 0.181 1.00 31.28 79 GLY A N 1
ATOM 577 C CA . GLY A 1 79 ? 17.809 -14.519 0.696 1.00 31.28 79 GLY A CA 1
ATOM 578 C C . GLY A 1 79 ? 17.157 -14.526 2.075 1.00 31.28 79 GLY A C 1
ATOM 579 O O . GLY A 1 79 ? 15.983 -14.199 2.202 1.00 31.28 79 GLY A O 1
ATOM 580 N N . ASP A 1 80 ? 17.932 -14.874 3.101 1.00 34.94 80 ASP A N 1
ATOM 581 C CA . ASP A 1 80 ? 17.617 -14.649 4.513 1.00 34.94 80 ASP A CA 1
ATOM 582 C C . ASP A 1 80 ? 17.349 -13.153 4.777 1.00 34.94 80 ASP A C 1
ATOM 584 O O . ASP A 1 80 ? 18.274 -12.352 4.922 1.00 34.94 80 ASP A O 1
ATOM 588 N N . LEU A 1 81 ? 16.076 -12.765 4.847 1.00 44.94 81 LEU A N 1
ATOM 589 C CA . LEU A 1 81 ? 15.626 -11.584 5.579 1.00 44.94 81 LEU A CA 1
ATOM 590 C C . LEU A 1 81 ? 14.398 -11.973 6.401 1.00 44.94 81 LEU A C 1
ATOM 592 O O . LEU A 1 81 ? 13.267 -11.936 5.931 1.00 44.94 81 LEU A O 1
ATOM 596 N N . ALA A 1 82 ? 14.689 -12.384 7.634 1.00 33.81 82 ALA A N 1
ATOM 597 C CA . ALA A 1 82 ? 13.881 -12.228 8.837 1.00 33.81 82 ALA A CA 1
ATOM 598 C C . ALA A 1 82 ? 12.353 -12.266 8.649 1.00 33.81 82 ALA A C 1
ATOM 600 O O . ALA A 1 82 ? 11.710 -11.254 8.378 1.00 33.81 82 ALA A O 1
ATOM 601 N N . ALA A 1 83 ? 11.805 -13.456 8.904 1.00 35.78 83 ALA A N 1
ATOM 602 C CA . ALA A 1 83 ? 10.509 -13.714 9.526 1.00 35.78 83 ALA A CA 1
ATOM 603 C C . ALA A 1 83 ? 9.624 -12.473 9.750 1.00 35.78 83 ALA A C 1
ATOM 605 O O . ALA A 1 83 ? 9.789 -11.751 10.731 1.00 35.78 83 ALA A O 1
ATOM 606 N N . ALA A 1 84 ? 8.628 -12.283 8.885 1.00 40.50 84 ALA A N 1
ATOM 607 C CA . ALA A 1 84 ? 7.450 -11.503 9.231 1.00 40.50 84 ALA A CA 1
ATOM 608 C C . ALA A 1 84 ? 6.611 -12.328 10.228 1.00 40.50 84 ALA A C 1
ATOM 610 O O . ALA A 1 84 ? 6.075 -13.371 9.842 1.00 40.50 84 ALA A O 1
ATOM 611 N N . PRO A 1 85 ? 6.471 -11.923 11.503 1.00 41.50 85 PRO A N 1
ATOM 612 C CA . PRO A 1 85 ? 5.514 -12.556 12.387 1.00 41.50 85 PRO A CA 1
ATOM 613 C C . PRO A 1 85 ? 4.145 -11.929 12.103 1.00 41.50 85 PRO A C 1
ATOM 615 O O . PRO A 1 85 ? 3.983 -10.712 12.187 1.00 41.50 85 PRO A O 1
ATOM 618 N N . GLY A 1 86 ? 3.147 -12.750 11.778 1.00 40.44 86 GLY A N 1
ATOM 619 C CA . GLY A 1 86 ? 1.756 -12.292 11.799 1.00 40.44 86 GLY A CA 1
ATOM 620 C C . GLY A 1 86 ? 0.859 -12.757 10.663 1.00 40.44 86 GLY A C 1
ATOM 621 O O . GLY A 1 86 ? -0.001 -11.992 10.233 1.00 40.44 86 GLY A O 1
ATOM 622 N N . ALA A 1 87 ? 0.969 -14.016 10.238 1.00 42.50 87 ALA A N 1
ATOM 623 C CA . ALA A 1 87 ? -0.217 -14.749 9.804 1.00 42.50 87 ALA A CA 1
ATOM 624 C C . ALA A 1 87 ? -1.103 -14.995 11.042 1.00 42.50 87 ALA A C 1
ATOM 626 O O . ALA A 1 87 ? -1.103 -16.074 11.619 1.00 42.50 87 ALA A O 1
ATOM 627 N N . ALA A 1 88 ? -1.777 -13.948 11.517 1.00 40.97 88 ALA A N 1
ATOM 628 C CA . ALA A 1 88 ? -2.850 -14.070 12.491 1.00 40.97 88 ALA A CA 1
ATOM 629 C C . ALA A 1 88 ? -4.164 -13.993 11.718 1.00 40.97 88 ALA A C 1
ATOM 631 O O . ALA A 1 88 ? -4.426 -12.963 11.092 1.00 40.97 88 ALA A O 1
ATOM 632 N N . ASP A 1 89 ? -4.880 -15.117 11.731 1.00 41.09 89 ASP A N 1
ATOM 633 C CA . ASP A 1 89 ? -6.333 -15.307 11.720 1.00 41.09 89 ASP A CA 1
ATOM 634 C C . ASP A 1 89 ? -7.224 -14.275 11.012 1.00 41.09 89 ASP A C 1
ATOM 636 O O . ASP A 1 89 ? -7.054 -13.059 11.109 1.00 41.09 89 ASP A O 1
ATOM 640 N N . GLY A 1 90 ? -8.276 -14.777 10.365 1.00 45.06 90 GLY A N 1
ATOM 641 C CA . GLY A 1 90 ? -9.366 -14.002 9.764 1.00 45.06 90 GLY A CA 1
ATOM 642 C C . GLY A 1 90 ? -10.240 -13.222 10.763 1.00 45.06 90 GLY A C 1
ATOM 643 O O . GLY A 1 90 ? -11.461 -13.280 10.671 1.00 45.06 90 GLY A O 1
ATOM 644 N N . GLY A 1 91 ? -9.639 -12.494 11.706 1.00 46.44 91 GLY A N 1
ATOM 645 C CA . GLY A 1 91 ? -10.295 -11.639 12.690 1.00 46.44 91 GLY A CA 1
ATOM 646 C C . GLY A 1 91 ? -9.964 -10.162 12.458 1.00 46.44 91 GLY A C 1
ATOM 647 O O . GLY A 1 91 ? -8.800 -9.764 12.460 1.00 46.44 91 GLY A O 1
ATOM 648 N N . ASP A 1 92 ? -11.011 -9.365 12.250 1.00 57.41 92 ASP A N 1
ATOM 649 C CA . ASP A 1 92 ? -11.052 -7.900 12.328 1.00 57.41 92 ASP A CA 1
ATOM 650 C C . ASP A 1 92 ? -10.001 -7.092 11.533 1.00 57.41 92 ASP A C 1
ATOM 652 O O . ASP A 1 92 ? -8.944 -6.682 12.019 1.00 57.41 92 ASP A O 1
ATOM 656 N N . MET A 1 93 ? -10.377 -6.707 10.306 1.00 66.19 93 MET A N 1
ATOM 657 C CA . MET A 1 93 ? -9.662 -5.714 9.481 1.00 66.19 93 MET A CA 1
ATOM 658 C C . MET A 1 93 ? -9.647 -4.289 10.077 1.00 66.19 93 MET A C 1
ATOM 660 O O . MET A 1 93 ? -8.970 -3.399 9.546 1.00 66.19 93 MET A O 1
ATOM 664 N N . ASP A 1 94 ? -10.379 -4.056 11.168 1.00 71.88 94 ASP A N 1
ATOM 665 C CA . ASP A 1 94 ? -10.424 -2.780 11.886 1.00 71.88 94 ASP A CA 1
ATOM 666 C C . ASP A 1 94 ? -9.352 -2.629 12.974 1.00 71.88 94 ASP A C 1
ATOM 668 O O . ASP A 1 94 ? -9.187 -1.529 13.512 1.00 71.88 94 ASP A O 1
ATOM 672 N N . GLY A 1 95 ? -8.569 -3.679 13.244 1.00 82.12 95 GLY A N 1
ATOM 673 C CA . GLY A 1 95 ? -7.446 -3.629 14.178 1.00 82.12 95 GLY A CA 1
ATOM 674 C C . GLY A 1 95 ? -6.342 -2.649 13.755 1.00 82.12 95 GLY A C 1
ATOM 675 O O . GLY A 1 95 ? -6.051 -2.471 12.566 1.00 82.12 95 GLY A O 1
ATOM 676 N N . TYR A 1 96 ? -5.702 -2.023 14.747 1.00 87.00 96 TYR A N 1
ATOM 677 C CA . TYR A 1 96 ? -4.537 -1.158 14.552 1.00 87.00 96 TYR A CA 1
ATOM 678 C C . TYR A 1 96 ? -3.243 -1.951 14.729 1.00 87.00 96 TYR A C 1
ATOM 680 O O . TYR A 1 96 ? -3.011 -2.589 15.757 1.00 87.00 96 TYR A O 1
ATOM 688 N N . LEU A 1 97 ? -2.379 -1.865 13.727 1.00 89.19 97 LEU A N 1
ATOM 689 C CA . LEU A 1 97 ? -1.033 -2.411 13.735 1.00 89.19 97 LEU A CA 1
ATOM 690 C C . LEU A 1 97 ? -0.024 -1.283 13.874 1.00 89.19 97 LEU A C 1
ATOM 692 O O . LEU A 1 97 ? -0.219 -0.175 13.375 1.00 89.19 97 LEU A O 1
ATOM 696 N N . ARG A 1 98 ? 1.076 -1.580 14.550 1.00 90.25 98 ARG A N 1
ATOM 697 C CA . ARG A 1 98 ? 2.201 -0.672 14.682 1.00 90.25 98 ARG A CA 1
ATOM 698 C C . ARG A 1 98 ? 3.167 -0.927 13.537 1.00 90.25 98 ARG A C 1
ATOM 700 O O . ARG A 1 98 ? 3.730 -2.018 13.450 1.00 90.25 98 ARG A O 1
ATOM 707 N N . ILE A 1 99 ? 3.353 0.068 12.675 1.00 91.75 99 ILE A N 1
ATOM 708 C CA . ILE A 1 99 ? 4.289 -0.027 11.554 1.00 91.75 99 ILE A CA 1
ATOM 709 C C . ILE A 1 99 ? 5.420 0.989 11.681 1.00 91.75 99 ILE A C 1
ATOM 711 O O . ILE A 1 99 ? 5.239 2.075 12.233 1.00 91.75 99 ILE A O 1
ATOM 715 N N . LEU A 1 100 ? 6.581 0.631 11.142 1.00 91.00 100 LEU A N 1
ATOM 716 C CA . LEU A 1 100 ? 7.736 1.506 10.990 1.00 91.00 100 LEU A CA 1
ATOM 717 C C . LEU A 1 100 ? 8.125 1.540 9.512 1.00 91.00 100 LEU A C 1
ATOM 719 O O . LEU A 1 100 ? 8.509 0.518 8.945 1.00 91.00 100 LEU A O 1
ATOM 723 N N . ILE A 1 101 ? 8.054 2.720 8.899 1.00 89.50 101 ILE A N 1
ATOM 724 C CA . ILE A 1 101 ? 8.582 2.947 7.550 1.00 89.50 101 ILE A CA 1
ATOM 725 C C . ILE A 1 101 ? 9.956 3.610 7.704 1.00 89.50 101 ILE A C 1
ATOM 727 O O . ILE A 1 101 ? 10.000 4.774 8.116 1.00 89.50 101 ILE A O 1
ATOM 731 N N . PRO A 1 102 ? 11.082 2.923 7.438 1.00 87.62 102 PRO A N 1
ATOM 732 C CA . PRO A 1 102 ? 12.400 3.538 7.504 1.00 87.62 102 PRO A CA 1
ATOM 733 C C . PRO A 1 102 ? 12.523 4.700 6.512 1.00 87.62 102 PRO A C 1
ATOM 735 O O . PRO A 1 102 ? 11.891 4.736 5.450 1.00 87.62 102 PRO A O 1
ATOM 738 N N . ARG A 1 103 ? 13.365 5.673 6.867 1.00 87.00 103 ARG A N 1
ATOM 739 C CA . ARG A 1 103 ? 13.762 6.727 5.932 1.00 87.00 103 ARG A CA 1
ATOM 740 C C . ARG A 1 103 ? 14.627 6.105 4.843 1.00 87.00 103 ARG A C 1
ATOM 742 O O . ARG A 1 103 ? 15.484 5.277 5.135 1.00 87.00 103 ARG A O 1
ATOM 749 N N . GLN A 1 104 ? 14.385 6.500 3.603 1.00 82.19 104 GLN A N 1
ATOM 750 C CA . GLN A 1 104 ? 15.197 6.080 2.465 1.00 82.19 104 GLN A CA 1
ATOM 751 C C . GLN A 1 104 ? 16.135 7.229 2.078 1.00 82.19 104 GLN A C 1
ATOM 753 O O . GLN A 1 104 ? 15.751 8.390 2.170 1.00 82.19 104 GLN A O 1
ATOM 758 N N . GLU A 1 105 ? 17.349 6.921 1.621 1.00 74.12 105 GLU A N 1
ATOM 759 C CA . GLU A 1 105 ? 18.300 7.935 1.122 1.00 74.12 105 GLU A CA 1
ATOM 760 C C . GLU A 1 105 ? 17.989 8.410 -0.309 1.00 74.12 105 GLU A C 1
ATOM 762 O O . GLU A 1 105 ? 18.652 9.300 -0.837 1.00 74.12 105 GLU A O 1
ATOM 767 N N . LYS A 1 106 ? 16.956 7.847 -0.951 1.00 74.00 106 LYS A N 1
ATOM 768 C CA . LYS A 1 106 ? 16.473 8.316 -2.256 1.00 74.00 106 LYS A CA 1
ATOM 769 C C . LYS A 1 106 ? 15.892 9.732 -2.149 1.00 74.00 106 LYS A C 1
ATOM 771 O O . LYS A 1 106 ? 15.437 10.160 -1.088 1.00 74.00 106 LYS A O 1
ATOM 776 N N . HIS A 1 107 ? 15.867 10.455 -3.268 1.00 62.62 107 HIS A N 1
ATOM 777 C CA . HIS A 1 107 ? 15.258 11.784 -3.335 1.00 62.62 107 HIS A CA 1
ATOM 778 C C . HIS A 1 107 ? 13.773 11.702 -2.923 1.00 62.62 107 HIS A C 1
ATOM 780 O O . HIS A 1 107 ? 13.030 10.899 -3.482 1.00 62.62 107 HIS A O 1
ATOM 786 N N . GLY A 1 108 ? 13.365 12.459 -1.896 1.00 66.50 108 GLY A N 1
ATOM 787 C CA . GLY A 1 108 ? 12.026 12.364 -1.284 1.00 66.50 108 GLY A CA 1
ATOM 788 C C . GLY A 1 108 ? 11.854 11.258 -0.226 1.00 66.50 108 GLY A C 1
ATOM 789 O O . GLY A 1 108 ? 10.758 11.022 0.276 1.00 66.50 108 GLY A O 1
ATOM 790 N N . GLY A 1 109 ? 12.924 10.562 0.170 1.00 68.81 109 GLY A N 1
ATOM 791 C CA . GLY A 1 109 ? 12.860 9.452 1.131 1.00 68.81 109 GLY A CA 1
ATOM 792 C C . GLY A 1 109 ? 12.647 9.855 2.599 1.00 68.81 109 GLY A C 1
ATOM 793 O O . GLY A 1 109 ? 12.500 8.981 3.461 1.00 68.81 109 GLY A O 1
ATOM 794 N N . GLY A 1 110 ? 12.604 11.163 2.878 1.00 75.75 110 GLY A N 1
ATOM 795 C CA . GLY A 1 110 ? 12.207 11.742 4.164 1.00 75.75 110 GLY A CA 1
ATOM 796 C C . GLY A 1 110 ? 10.739 12.176 4.231 1.00 75.75 110 GLY A C 1
ATOM 797 O O . GLY A 1 110 ? 10.244 12.422 5.332 1.00 75.75 110 GLY A O 1
ATOM 798 N N . ASP A 1 111 ? 10.046 12.243 3.093 1.00 84.44 111 ASP A N 1
ATOM 799 C CA . ASP A 1 111 ? 8.677 12.743 3.037 1.00 84.44 111 ASP A CA 1
ATOM 800 C C . ASP A 1 111 ? 7.683 11.717 3.599 1.00 84.44 111 ASP A C 1
ATOM 802 O O . ASP A 1 111 ? 7.871 10.497 3.448 1.00 84.44 111 ASP A O 1
ATOM 806 N N . PRO A 1 112 ? 6.618 12.184 4.275 1.00 86.44 112 PRO A N 1
ATOM 807 C CA . PRO A 1 112 ? 5.593 11.293 4.785 1.00 86.44 112 PRO A CA 1
ATOM 808 C C . PRO A 1 112 ? 4.859 10.597 3.632 1.00 86.44 112 PRO A C 1
ATOM 810 O O . PRO A 1 112 ? 4.667 11.163 2.558 1.00 86.44 112 PRO A O 1
ATOM 813 N N . VAL A 1 113 ? 4.444 9.350 3.854 1.00 87.50 113 VAL A N 1
ATOM 814 C CA . VAL A 1 113 ? 3.845 8.503 2.818 1.00 87.50 113 VAL A CA 1
ATOM 815 C C . VAL A 1 113 ? 2.325 8.684 2.815 1.00 87.50 113 VAL A C 1
ATOM 817 O O . VAL A 1 113 ? 1.677 8.329 3.806 1.00 87.50 113 VAL A O 1
ATOM 820 N N . PRO A 1 114 ? 1.724 9.209 1.731 1.00 89.56 114 PRO A N 1
ATOM 821 C CA . PRO A 1 114 ? 0.277 9.224 1.583 1.00 89.56 114 PRO A CA 1
ATOM 822 C C . PRO A 1 114 ? -0.224 7.826 1.202 1.00 89.56 114 PRO A C 1
ATOM 824 O O . PRO A 1 114 ? 0.162 7.279 0.173 1.00 89.56 114 PRO A O 1
ATOM 827 N N . VAL A 1 115 ? -1.123 7.258 2.004 1.00 88.00 115 VAL A N 1
ATOM 828 C CA . VAL A 1 115 ? -1.754 5.960 1.729 1.00 88.00 115 VAL A CA 1
ATOM 829 C C . VAL A 1 115 ? -3.252 6.158 1.550 1.00 88.00 115 VAL A C 1
ATOM 831 O O . VAL A 1 115 ? -3.928 6.673 2.440 1.00 88.00 115 VAL A O 1
ATOM 834 N N . ASN A 1 116 ? -3.775 5.727 0.403 1.00 88.50 116 ASN A N 1
ATOM 835 C CA . ASN A 1 116 ? -5.188 5.839 0.050 1.00 88.50 116 ASN A CA 1
ATOM 836 C C . ASN A 1 116 ? -5.861 4.465 0.057 1.00 88.50 116 ASN A C 1
ATOM 838 O O . ASN A 1 116 ? -5.404 3.542 -0.607 1.00 88.50 116 ASN A O 1
ATOM 842 N N . CYS A 1 117 ? -6.977 4.344 0.774 1.00 85.25 117 CYS A N 1
ATOM 843 C CA . CYS A 1 117 ? -7.805 3.141 0.829 1.00 85.25 117 CYS A CA 1
ATOM 844 C C . CYS A 1 117 ? -9.278 3.537 0.728 1.00 85.25 117 CYS A C 1
ATOM 846 O O . CYS A 1 117 ? -9.790 4.204 1.630 1.00 85.25 117 CYS A O 1
ATOM 848 N N . ASN A 1 118 ? -9.971 3.121 -0.337 1.00 86.06 118 ASN A N 1
ATOM 849 C CA . ASN A 1 118 ? -11.420 3.312 -0.503 1.00 86.06 118 ASN A CA 1
ATOM 850 C C . ASN A 1 118 ? -11.887 4.758 -0.224 1.00 86.06 118 ASN A C 1
ATOM 852 O O . ASN A 1 118 ? -12.827 4.984 0.537 1.00 86.06 118 ASN A O 1
ATOM 856 N N . GLY A 1 119 ? -11.179 5.750 -0.778 1.00 86.25 119 GLY A N 1
ATOM 857 C CA . GLY A 1 119 ? -11.498 7.175 -0.610 1.00 86.25 119 GLY A CA 1
ATOM 858 C C . GLY A 1 119 ? -11.074 7.797 0.727 1.00 86.25 119 GLY A C 1
ATOM 859 O O . GLY A 1 119 ? -11.337 8.974 0.953 1.00 86.25 119 GLY A O 1
ATOM 860 N N . ARG A 1 120 ? -10.408 7.049 1.616 1.00 84.81 120 ARG A N 1
ATOM 861 C CA . ARG A 1 120 ? -9.778 7.593 2.827 1.00 84.81 120 ARG A CA 1
ATOM 862 C C . ARG A 1 120 ? -8.267 7.656 2.657 1.00 84.81 120 ARG A C 1
ATOM 864 O O . ARG A 1 120 ? -7.635 6.628 2.416 1.00 84.81 120 ARG A O 1
ATOM 871 N N . GLN A 1 121 ? -7.715 8.849 2.839 1.00 87.31 121 GLN A N 1
ATOM 872 C CA . GLN A 1 121 ? -6.280 9.092 2.856 1.00 87.31 121 GLN A CA 1
ATOM 873 C C . GLN A 1 121 ? -5.769 9.133 4.294 1.00 87.31 121 GLN A C 1
ATOM 875 O O . GLN A 1 121 ? -6.384 9.764 5.153 1.00 87.31 121 GLN A O 1
ATOM 880 N N . ILE A 1 122 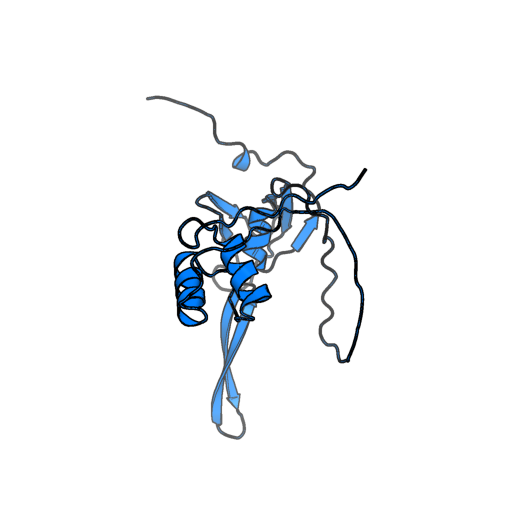? -4.633 8.491 4.547 1.00 89.19 122 ILE A N 1
ATOM 881 C CA . ILE A 1 122 ? -3.834 8.702 5.754 1.00 89.19 122 ILE A CA 1
ATOM 882 C C . ILE A 1 122 ? -2.422 9.113 5.355 1.00 89.19 122 ILE A C 1
ATOM 884 O O . ILE A 1 122 ? -1.918 8.707 4.309 1.00 89.19 122 ILE A O 1
ATOM 888 N N . ILE A 1 123 ? -1.784 9.917 6.195 1.00 90.38 123 ILE A N 1
ATOM 889 C CA . ILE A 1 123 ? -0.394 10.327 6.021 1.00 90.38 123 ILE A CA 1
ATOM 890 C C . ILE A 1 123 ? 0.418 9.592 7.083 1.00 90.38 123 ILE A C 1
ATOM 892 O O . ILE A 1 123 ? 0.201 9.795 8.276 1.00 90.38 123 ILE A O 1
ATOM 896 N N . VAL A 1 124 ? 1.316 8.707 6.653 1.00 89.38 124 VAL A N 1
ATOM 897 C CA . VAL A 1 124 ? 2.168 7.926 7.555 1.00 89.38 124 VAL A CA 1
ATOM 898 C C . VAL A 1 124 ? 3.555 8.574 7.619 1.00 89.38 124 VAL A C 1
ATOM 900 O O . VAL A 1 124 ? 4.247 8.629 6.598 1.00 89.38 124 VAL A O 1
ATOM 903 N N . PRO A 1 125 ? 3.998 9.074 8.786 1.00 90.06 125 PRO A N 1
ATOM 904 C CA . PRO A 1 125 ? 5.332 9.644 8.924 1.00 90.06 125 PRO A CA 1
ATOM 905 C C . PRO A 1 125 ? 6.412 8.557 8.830 1.00 90.06 125 PRO A C 1
ATOM 907 O O . PRO A 1 125 ? 6.271 7.468 9.386 1.00 90.06 125 PRO A O 1
ATOM 910 N N . ARG A 1 126 ? 7.527 8.865 8.158 1.00 89.69 126 ARG A N 1
ATOM 911 C CA . ARG A 1 126 ? 8.692 7.971 8.080 1.00 89.69 126 ARG A CA 1
ATOM 912 C C . ARG A 1 126 ? 9.627 8.143 9.276 1.00 89.69 126 ARG A C 1
ATOM 914 O O . ARG A 1 126 ? 9.827 9.244 9.788 1.00 89.69 126 ARG A O 1
ATOM 921 N N . GLY A 1 127 ? 10.273 7.053 9.675 1.00 87.06 127 GLY A N 1
ATOM 922 C CA . GLY A 1 127 ? 11.256 7.013 10.759 1.00 87.06 127 GLY A CA 1
ATOM 923 C C . GLY A 1 127 ? 10.652 7.052 12.165 1.00 87.06 127 GLY A C 1
ATOM 924 O O . GLY A 1 127 ? 11.385 7.278 13.122 1.00 87.06 127 GLY A O 1
ATOM 925 N N . ARG A 1 128 ? 9.337 6.850 12.301 1.00 89.38 128 ARG A N 1
ATOM 926 C CA . ARG A 1 128 ? 8.639 6.758 13.588 1.00 89.38 128 ARG A CA 1
ATOM 927 C C . ARG A 1 128 ? 7.643 5.602 13.557 1.00 89.38 128 ARG A C 1
ATOM 929 O O . ARG A 1 128 ? 7.060 5.321 12.514 1.00 89.38 128 ARG A O 1
ATOM 936 N N . GLU A 1 129 ? 7.447 4.950 14.700 1.00 90.56 129 GLU A N 1
ATOM 937 C CA . GLU A 1 129 ? 6.370 3.976 14.879 1.00 90.56 129 GLU A CA 1
ATOM 938 C C . GLU A 1 129 ? 5.015 4.681 14.774 1.00 90.56 129 GLU A C 1
ATOM 940 O O . GLU A 1 129 ? 4.761 5.660 15.484 1.00 90.56 129 GLU A O 1
ATOM 945 N N . TRP A 1 130 ? 4.148 4.189 13.893 1.00 89.12 130 TRP A N 1
ATOM 946 C CA . TRP A 1 130 ? 2.841 4.788 13.656 1.00 89.12 130 TRP A CA 1
ATOM 947 C C . TRP A 1 130 ? 1.728 3.734 13.689 1.00 89.12 130 TRP A C 1
ATOM 949 O O . TRP A 1 130 ? 1.885 2.667 13.083 1.00 89.12 130 TRP A O 1
ATOM 959 N N . PRO A 1 131 ? 0.603 3.996 14.382 1.00 91.31 131 PRO A N 1
ATOM 960 C CA . PRO A 1 131 ? -0.546 3.107 14.348 1.00 91.31 131 PRO A CA 1
ATOM 961 C C . PRO A 1 131 ? -1.306 3.247 13.032 1.00 91.31 131 PRO A C 1
ATOM 963 O O . PRO A 1 131 ? -1.780 4.320 12.664 1.00 91.31 131 PRO A O 1
ATOM 966 N N . VAL A 1 132 ? -1.470 2.132 12.333 1.00 90.50 132 VAL A N 1
ATOM 967 C CA . VAL A 1 132 ? -2.140 2.059 11.036 1.00 90.50 132 VAL A CA 1
ATOM 968 C C . VAL A 1 132 ? -3.122 0.898 11.045 1.00 90.50 132 VAL A C 1
ATOM 970 O O . VAL A 1 132 ? -2.813 -0.186 11.531 1.00 90.50 132 VAL A O 1
ATOM 973 N N . LYS A 1 133 ? -4.334 1.107 10.516 1.00 91.06 133 LYS A N 1
ATOM 974 C CA . LYS A 1 133 ? -5.306 0.008 10.407 1.00 91.06 133 LYS A CA 1
ATOM 975 C C . LYS A 1 133 ? -4.790 -1.073 9.463 1.00 91.06 133 LYS A C 1
ATOM 977 O O . LYS A 1 133 ? -4.202 -0.747 8.431 1.00 91.06 133 LYS A O 1
ATOM 982 N N . ARG A 1 134 ? -5.111 -2.334 9.754 1.00 88.38 134 ARG A N 1
ATOM 983 C CA . ARG A 1 134 ? -4.683 -3.505 8.970 1.00 88.38 134 ARG A CA 1
ATOM 984 C C . ARG A 1 134 ? -4.918 -3.351 7.461 1.00 88.38 134 ARG A C 1
ATOM 986 O O . ARG A 1 134 ? -4.003 -3.592 6.683 1.00 88.38 134 ARG A O 1
ATOM 993 N N . LYS A 1 135 ? -6.070 -2.806 7.053 1.00 89.94 135 LYS A N 1
ATOM 994 C CA . LYS A 1 135 ? -6.388 -2.528 5.636 1.00 89.94 135 LYS A CA 1
ATOM 995 C C . LYS A 1 135 ? -5.362 -1.657 4.894 1.00 89.94 135 LYS A C 1
ATOM 997 O O . LYS A 1 135 ? -5.129 -1.843 3.709 1.00 89.94 135 LYS A O 1
ATOM 1002 N N . PHE A 1 136 ? -4.757 -0.681 5.571 1.00 89.94 136 PHE A N 1
ATOM 1003 C CA . PHE A 1 136 ? -3.748 0.182 4.950 1.00 89.94 136 PHE A CA 1
ATOM 1004 C C . PHE A 1 136 ? -2.385 -0.512 4.893 1.00 89.94 136 PHE A C 1
ATOM 1006 O O . PHE A 1 136 ? -1.617 -0.256 3.973 1.00 89.94 136 PHE A O 1
ATOM 1013 N N . VAL A 1 137 ? -2.098 -1.402 5.848 1.00 89.69 137 VAL A N 1
ATOM 1014 C CA . VAL A 1 137 ? -0.884 -2.231 5.844 1.00 89.69 137 VAL A CA 1
ATOM 1015 C C . VAL A 1 137 ? -0.900 -3.197 4.660 1.00 89.69 137 VAL A C 1
ATOM 1017 O O . VAL A 1 137 ? 0.105 -3.339 3.973 1.00 89.69 137 VAL A O 1
ATOM 1020 N N . GLU A 1 138 ? -2.054 -3.794 4.369 1.00 89.38 138 GLU A N 1
ATOM 1021 C CA . GLU A 1 138 ? -2.238 -4.655 3.197 1.00 89.38 138 GLU A CA 1
ATOM 1022 C C . GLU A 1 138 ? -1.975 -3.890 1.892 1.00 89.38 138 GLU A C 1
ATOM 1024 O O . GLU A 1 138 ? -1.189 -4.330 1.055 1.00 89.38 138 GLU A O 1
ATOM 1029 N N . ILE A 1 139 ? -2.519 -2.678 1.758 1.00 88.81 139 ILE A N 1
ATOM 1030 C CA . ILE A 1 139 ? -2.259 -1.817 0.592 1.00 88.81 139 ILE A CA 1
ATOM 1031 C C . ILE A 1 139 ? -0.776 -1.479 0.457 1.00 88.81 139 ILE A C 1
ATOM 1033 O O . ILE A 1 139 ? -0.237 -1.539 -0.644 1.00 88.81 139 ILE A O 1
ATOM 1037 N N . LEU A 1 140 ? -0.104 -1.152 1.563 1.00 87.75 140 LEU A N 1
ATOM 1038 C CA . LEU A 1 140 ? 1.335 -0.897 1.551 1.00 87.75 140 LEU A CA 1
ATOM 1039 C C . LEU A 1 140 ? 2.126 -2.135 1.113 1.00 87.75 140 LEU A C 1
ATOM 1041 O O . LEU A 1 140 ? 3.119 -1.994 0.407 1.00 87.75 140 LEU A O 1
ATOM 1045 N N . SER A 1 141 ? 1.682 -3.340 1.482 1.00 87.31 141 SER A N 1
ATOM 1046 C CA . SER A 1 141 ? 2.355 -4.587 1.096 1.00 87.31 141 SER A CA 1
ATOM 1047 C C . SER A 1 141 ? 2.283 -4.859 -0.410 1.00 87.31 141 SER A C 1
ATOM 1049 O O . SER A 1 141 ? 3.248 -5.365 -0.985 1.00 87.31 141 SER A O 1
ATOM 1051 N N . HIS A 1 142 ? 1.179 -4.452 -1.045 1.00 86.75 142 HIS A N 1
ATOM 1052 C CA . HIS A 1 142 ? 0.945 -4.566 -2.486 1.00 86.75 142 HIS A CA 1
ATOM 1053 C C . HIS A 1 142 ? 1.432 -3.350 -3.288 1.00 86.75 142 HIS A C 1
ATOM 1055 O O . HIS A 1 142 ? 1.362 -3.357 -4.517 1.00 86.75 142 HIS A O 1
ATOM 1061 N N . ALA A 1 143 ? 1.927 -2.303 -2.625 1.00 87.12 143 ALA A N 1
ATOM 1062 C CA . ALA A 1 143 ? 2.462 -1.122 -3.286 1.00 87.12 143 ALA A CA 1
ATOM 1063 C C . ALA A 1 143 ? 3.843 -1.431 -3.888 1.00 87.12 143 ALA A C 1
ATOM 1065 O O . ALA A 1 143 ? 4.873 -1.349 -3.212 1.00 87.12 143 ALA A O 1
ATOM 1066 N N . VAL A 1 144 ? 3.857 -1.784 -5.174 1.00 87.19 144 VAL A N 1
ATOM 1067 C CA . VAL A 1 144 ? 5.070 -2.075 -5.949 1.00 87.19 144 VAL A CA 1
ATOM 1068 C C . VAL A 1 144 ? 5.410 -0.937 -6.911 1.00 87.19 144 VAL A C 1
ATOM 1070 O O . VAL A 1 144 ? 4.537 -0.330 -7.528 1.00 87.19 144 VAL A O 1
ATOM 1073 N N . GLU A 1 145 ? 6.700 -0.655 -7.034 1.00 85.44 145 GLU A N 1
ATOM 1074 C CA . GLU A 1 145 ? 7.300 0.255 -7.999 1.00 85.44 145 GLU A CA 1
ATOM 1075 C C . GLU A 1 145 ? 8.145 -0.566 -8.977 1.00 85.44 145 GLU A C 1
ATOM 1077 O O . GLU A 1 145 ? 8.991 -1.368 -8.573 1.00 85.44 145 GLU A O 1
ATOM 1082 N N . ARG A 1 146 ? 7.942 -0.352 -10.277 1.00 86.69 146 ARG A N 1
ATOM 1083 C CA . ARG A 1 146 ? 8.766 -0.977 -11.311 1.00 86.69 146 ARG A CA 1
ATOM 1084 C C . ARG A 1 146 ? 10.038 -0.159 -11.504 1.00 86.69 146 ARG A C 1
ATOM 1086 O O . ARG A 1 146 ? 9.985 0.958 -12.014 1.00 86.69 146 ARG A O 1
ATOM 1093 N N . GLN A 1 147 ? 11.176 -0.716 -11.103 1.00 86.19 147 GLN A N 1
ATOM 1094 C CA . GLN A 1 147 ? 12.487 -0.106 -11.298 1.00 86.19 147 GLN A CA 1
ATOM 1095 C C . GLN A 1 147 ? 13.156 -0.685 -12.540 1.00 86.19 147 GLN A C 1
ATOM 1097 O O . GLN A 1 147 ? 13.185 -1.897 -12.753 1.00 86.19 147 GLN A O 1
ATOM 1102 N N . TYR A 1 148 ? 13.699 0.207 -13.363 1.00 88.19 148 TYR A N 1
ATOM 1103 C CA . TYR A 1 148 ? 14.445 -0.154 -14.559 1.00 88.19 148 TYR A CA 1
ATOM 1104 C C . TYR A 1 148 ? 15.933 -0.003 -14.270 1.00 88.19 148 TYR A C 1
ATOM 1106 O O . TYR A 1 148 ? 16.398 1.094 -13.958 1.00 88.19 148 TYR A O 1
ATOM 1114 N N . SER A 1 149 ? 16.670 -1.104 -14.368 1.00 84.44 149 SER A N 1
ATOM 1115 C CA . SER A 1 149 ? 18.126 -1.107 -14.307 1.00 84.44 149 SER A CA 1
ATOM 1116 C C . SER A 1 149 ? 18.670 -1.279 -15.718 1.00 84.44 149 SER A C 1
ATOM 1118 O O . SER A 1 149 ? 18.247 -2.180 -16.440 1.00 84.44 149 SER A O 1
ATOM 1120 N N . VAL A 1 150 ? 19.588 -0.406 -16.126 1.00 87.38 150 VAL A N 1
ATOM 1121 C CA . VAL A 1 150 ? 20.296 -0.538 -17.402 1.00 87.38 150 VAL A CA 1
ATOM 1122 C C . VAL A 1 150 ? 21.693 -1.043 -17.089 1.00 87.38 150 VAL A C 1
ATOM 1124 O O . VAL A 1 150 ? 22.520 -0.308 -16.549 1.00 87.38 150 VAL A O 1
ATOM 1127 N N . THR A 1 151 ? 21.945 -2.303 -17.416 1.00 86.88 151 THR A N 1
ATOM 1128 C CA . THR A 1 151 ? 23.255 -2.926 -17.252 1.00 86.88 151 THR A CA 1
ATOM 1129 C C . THR A 1 151 ? 23.957 -2.910 -18.603 1.00 86.88 151 THR A C 1
ATOM 1131 O O . THR A 1 151 ? 23.457 -3.453 -19.584 1.00 86.88 151 THR A O 1
ATOM 1134 N N . LEU A 1 152 ? 25.116 -2.253 -18.680 1.00 88.00 152 LEU A N 1
ATOM 1135 C CA . LEU A 1 152 ? 25.936 -2.271 -19.889 1.00 88.00 152 LEU A CA 1
ATOM 1136 C C . LEU A 1 152 ? 26.811 -3.522 -19.872 1.00 88.00 152 LEU A C 1
ATOM 1138 O O . LEU A 1 152 ? 27.696 -3.645 -19.023 1.00 88.00 152 LEU A O 1
ATOM 1142 N N . ASN A 1 153 ? 26.594 -4.429 -20.822 1.00 82.81 153 ASN A N 1
ATOM 1143 C CA . ASN A 1 153 ? 27.407 -5.631 -20.927 1.00 82.81 153 ASN A CA 1
ATOM 1144 C C . ASN A 1 153 ? 28.847 -5.253 -21.337 1.00 82.81 153 ASN A C 1
ATOM 1146 O O . ASN A 1 153 ? 29.054 -4.687 -22.417 1.00 82.81 153 ASN A O 1
ATOM 1150 N N . PRO A 1 154 ? 29.876 -5.559 -20.519 1.00 77.50 154 PRO A N 1
ATOM 1151 C CA . PRO A 1 154 ? 31.238 -5.063 -20.737 1.00 77.50 154 PRO A CA 1
ATOM 1152 C C . PRO A 1 154 ? 31.927 -5.668 -21.971 1.00 77.50 154 PRO A C 1
ATOM 1154 O O . PRO A 1 154 ? 32.927 -5.127 -22.437 1.00 77.50 154 PRO A O 1
ATOM 1157 N N . HIS A 1 155 ? 31.412 -6.778 -22.509 1.00 79.69 155 HIS A N 1
ATOM 1158 C CA . HIS A 1 155 ? 31.949 -7.440 -23.703 1.00 79.69 155 HIS A CA 1
ATOM 1159 C C . HIS A 1 155 ? 31.250 -7.027 -25.001 1.00 79.69 155 HIS A C 1
ATOM 1161 O O . HIS A 1 155 ? 31.926 -6.749 -25.988 1.00 79.69 155 HIS A O 1
ATOM 1167 N N . THR A 1 156 ? 29.918 -6.962 -25.015 1.00 84.44 156 THR A N 1
ATOM 1168 C CA . THR A 1 156 ? 29.146 -6.659 -26.234 1.00 84.44 156 THR A CA 1
ATOM 1169 C C . THR A 1 156 ? 28.867 -5.167 -26.406 1.00 84.44 156 THR A C 1
ATOM 1171 O O . THR A 1 156 ? 28.518 -4.741 -27.502 1.00 84.44 156 THR A O 1
ATOM 1174 N N . ARG A 1 157 ? 29.054 -4.356 -25.349 1.00 81.06 157 ARG A N 1
ATOM 1175 C CA . ARG A 1 157 ? 28.650 -2.936 -25.274 1.00 81.06 157 ARG A CA 1
ATOM 1176 C C . ARG A 1 157 ? 27.157 -2.707 -25.534 1.00 81.06 157 ARG A C 1
ATOM 1178 O O . ARG A 1 157 ? 26.743 -1.572 -25.759 1.00 81.06 157 ARG A O 1
ATOM 1185 N N . GLU A 1 158 ? 26.355 -3.762 -25.482 1.00 87.81 158 GLU A N 1
ATOM 1186 C CA . GLU A 1 158 ? 24.905 -3.674 -25.569 1.00 87.81 158 GLU A CA 1
ATOM 1187 C C . GLU A 1 158 ? 24.344 -3.303 -24.195 1.00 87.81 158 GLU A C 1
ATOM 1189 O O . GLU A 1 158 ? 24.792 -3.810 -23.160 1.00 87.81 158 GLU A O 1
ATOM 1194 N N . ALA A 1 159 ? 23.391 -2.374 -24.188 1.00 82.62 159 ALA A N 1
ATOM 1195 C CA . ALA A 1 159 ? 22.670 -1.986 -22.989 1.00 82.62 159 ALA A CA 1
ATOM 1196 C C . ALA A 1 159 ? 21.500 -2.952 -22.789 1.00 82.62 159 ALA A C 1
ATOM 1198 O O . ALA A 1 159 ? 20.554 -2.960 -23.576 1.00 82.62 159 ALA A O 1
ATOM 1199 N N . GLU A 1 160 ? 21.570 -3.762 -21.740 1.00 86.56 160 GLU A N 1
ATOM 1200 C CA . GLU A 1 160 ? 20.483 -4.636 -21.329 1.00 86.56 160 GLU A CA 1
ATOM 1201 C C . GLU A 1 160 ? 19.627 -3.902 -20.297 1.00 86.56 160 GLU A C 1
ATOM 1203 O O . GLU A 1 160 ? 20.118 -3.440 -19.265 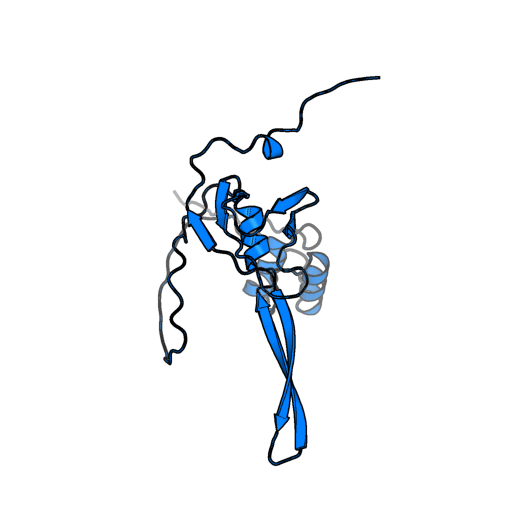1.00 86.56 160 GLU A O 1
ATOM 1208 N N . MET A 1 161 ? 18.343 -3.734 -20.606 1.00 87.50 161 MET A N 1
ATOM 1209 C CA . MET A 1 161 ? 17.386 -3.074 -19.727 1.00 87.50 161 MET A CA 1
ATOM 1210 C C . MET A 1 161 ? 16.573 -4.137 -18.996 1.00 87.50 161 MET A C 1
ATOM 1212 O O . MET A 1 161 ? 15.711 -4.782 -19.589 1.00 87.50 161 MET A O 1
ATOM 1216 N N . THR A 1 162 ? 16.826 -4.296 -17.701 1.00 86.38 162 THR A N 1
ATOM 1217 C CA . THR A 1 162 ? 16.121 -5.254 -16.849 1.00 86.38 162 THR A CA 1
ATOM 1218 C C . THR A 1 162 ? 15.124 -4.511 -15.970 1.00 86.38 162 THR A C 1
ATOM 1220 O O . THR A 1 162 ? 15.474 -3.563 -15.263 1.00 86.38 162 THR A O 1
ATOM 1223 N N . SER A 1 163 ? 13.857 -4.921 -16.018 1.00 87.88 163 SER A N 1
ATOM 1224 C CA . SER A 1 163 ? 12.825 -4.415 -15.112 1.00 87.88 163 SER A CA 1
ATOM 1225 C C . SER A 1 163 ? 12.695 -5.328 -13.900 1.00 87.88 163 SER A C 1
ATOM 1227 O O . SER A 1 163 ? 12.504 -6.534 -14.065 1.00 87.88 163 SER A O 1
ATOM 1229 N N . HIS A 1 164 ? 12.719 -4.750 -12.704 1.00 87.31 164 HIS A N 1
ATOM 1230 C CA . HIS A 1 164 ? 12.436 -5.455 -11.459 1.00 87.31 164 HIS A CA 1
ATOM 1231 C C . HIS A 1 164 ? 11.312 -4.739 -10.714 1.00 87.31 164 HIS A C 1
ATOM 1233 O O . HIS A 1 164 ? 11.338 -3.516 -10.560 1.00 87.31 164 HIS A O 1
ATOM 1239 N N . ASP A 1 165 ? 10.329 -5.501 -10.245 1.00 87.44 165 ASP A N 1
ATOM 1240 C CA . ASP A 1 165 ? 9.262 -4.976 -9.401 1.00 87.44 165 ASP A CA 1
ATOM 1241 C C . ASP A 1 165 ? 9.755 -5.003 -7.943 1.00 87.44 165 ASP A C 1
ATOM 1243 O O . ASP A 1 165 ? 10.115 -6.053 -7.410 1.00 87.44 165 ASP A O 1
ATOM 1247 N N . VAL A 1 166 ? 9.832 -3.832 -7.308 1.00 85.69 166 VAL A N 1
ATOM 1248 C CA . VAL A 1 166 ? 10.352 -3.647 -5.944 1.00 85.69 166 VAL A CA 1
ATOM 1249 C C . VAL A 1 166 ? 9.268 -2.990 -5.097 1.00 85.69 166 VAL A C 1
ATOM 1251 O O . VAL A 1 166 ? 8.505 -2.168 -5.592 1.00 85.69 166 VAL A O 1
ATOM 1254 N N . GLN A 1 167 ? 9.175 -3.313 -3.806 1.00 85.44 167 GLN A N 1
ATOM 1255 C CA . GLN A 1 167 ? 8.255 -2.601 -2.915 1.00 85.44 167 GLN A CA 1
ATOM 1256 C C . GLN A 1 167 ? 8.572 -1.101 -2.884 1.00 85.44 167 GLN A C 1
ATOM 1258 O O . GLN A 1 167 ? 9.696 -0.697 -2.574 1.00 85.44 167 GLN A O 1
ATOM 1263 N N . ALA A 1 168 ? 7.560 -0.279 -3.166 1.00 84.12 168 ALA A N 1
ATOM 1264 C CA . ALA A 1 168 ? 7.692 1.176 -3.197 1.00 84.12 168 ALA A CA 1
ATOM 1265 C C . ALA A 1 168 ? 8.027 1.735 -1.804 1.00 84.12 168 ALA A C 1
ATOM 1267 O O . ALA A 1 168 ? 8.856 2.634 -1.645 1.00 84.12 168 ALA A O 1
ATOM 1268 N N . TYR A 1 169 ? 7.404 1.158 -0.774 1.00 85.56 169 TYR A N 1
ATOM 1269 C CA . TYR A 1 169 ? 7.553 1.573 0.615 1.00 85.56 169 TYR A CA 1
ATOM 1270 C C . TYR A 1 169 ? 7.854 0.347 1.476 1.00 85.56 169 TYR A C 1
ATOM 1272 O O . TYR A 1 169 ? 6.923 -0.272 1.978 1.00 85.56 169 TYR A O 1
ATOM 1280 N N . PRO A 1 170 ? 9.125 -0.039 1.661 1.00 87.00 170 PRO A N 1
ATOM 1281 C CA . PRO A 1 170 ? 9.463 -1.094 2.604 1.00 87.00 170 PRO A CA 1
ATOM 1282 C C . PRO A 1 170 ? 9.053 -0.646 4.010 1.00 87.00 170 PRO A C 1
ATOM 1284 O O . PRO A 1 170 ? 9.335 0.484 4.412 1.00 87.00 170 PRO A O 1
ATOM 1287 N N . PHE A 1 171 ? 8.379 -1.514 4.758 1.00 90.50 171 PHE A N 1
ATOM 1288 C CA . PHE A 1 171 ? 7.933 -1.243 6.123 1.00 90.50 171 PHE A CA 1
ATOM 1289 C C . PHE A 1 171 ? 8.108 -2.479 7.002 1.00 90.50 171 PHE A C 1
ATOM 1291 O O . PHE A 1 171 ? 8.214 -3.600 6.514 1.00 90.50 171 PHE A O 1
ATOM 1298 N N . GLN A 1 172 ? 8.130 -2.268 8.315 1.00 90.19 172 GLN A N 1
ATOM 1299 C CA . GLN A 1 172 ? 8.208 -3.332 9.312 1.00 90.19 172 GLN A CA 1
ATOM 1300 C C . GLN A 1 172 ? 6.959 -3.310 10.189 1.00 90.19 172 GLN A C 1
ATOM 1302 O O . GLN A 1 172 ? 6.531 -2.241 10.630 1.00 90.19 172 GLN A O 1
ATOM 1307 N N . ILE A 1 173 ? 6.384 -4.484 10.452 1.00 91.19 173 ILE A N 1
ATOM 1308 C CA . ILE A 1 173 ? 5.257 -4.651 11.374 1.00 91.19 173 ILE A CA 1
ATOM 1309 C C . ILE A 1 173 ? 5.825 -5.009 12.747 1.00 91.19 173 ILE A C 1
ATOM 1311 O O . ILE A 1 173 ? 6.472 -6.037 12.911 1.00 91.19 173 ILE A O 1
ATOM 1315 N N . LEU A 1 174 ? 5.571 -4.161 13.740 1.00 88.25 174 LEU A N 1
ATOM 1316 C CA . LEU A 1 174 ? 6.084 -4.305 15.107 1.00 88.25 174 LEU A CA 1
ATOM 1317 C C . LEU A 1 174 ? 5.075 -4.963 16.065 1.00 88.25 174 LEU A C 1
ATOM 1319 O O . LEU A 1 174 ? 5.313 -5.002 17.274 1.00 88.25 174 LEU A O 1
ATOM 1323 N N . GLY A 1 175 ? 3.929 -5.413 15.547 1.00 87.00 175 GLY A N 1
ATOM 1324 C CA . GLY A 1 175 ? 2.844 -6.040 16.305 1.00 87.00 175 GLY A CA 1
ATOM 1325 C C . GLY A 1 175 ? 1.597 -5.156 16.474 1.00 87.00 175 GLY A C 1
ATOM 1326 O O . GLY A 1 175 ? 1.479 -4.109 15.827 1.00 87.00 175 GLY A O 1
ATOM 1327 N N . PRO A 1 176 ? 0.637 -5.578 17.316 1.00 88.00 176 PRO A N 1
ATOM 1328 C CA . PRO A 1 176 ? -0.590 -4.828 17.572 1.00 88.00 176 PRO A CA 1
ATOM 1329 C C . PRO A 1 176 ? -0.305 -3.518 18.316 1.00 88.00 176 PRO A C 1
ATOM 1331 O O . PRO A 1 176 ? 0.573 -3.443 19.179 1.00 88.00 176 PRO A O 1
ATOM 1334 N N . TRP A 1 177 ? -1.059 -2.467 17.994 1.00 84.88 177 TRP A N 1
ATOM 1335 C CA . TRP A 1 177 ? -0.968 -1.195 18.707 1.00 84.88 177 TRP A CA 1
ATOM 1336 C C . TRP A 1 177 ? -1.776 -1.255 20.008 1.00 84.88 177 TRP A C 1
ATOM 1338 O O . TRP A 1 177 ? -3.003 -1.278 19.982 1.00 84.88 177 TRP A O 1
ATOM 1348 N N . ALA A 1 178 ? -1.081 -1.260 21.147 1.00 76.62 178 ALA A N 1
ATOM 1349 C CA . ALA A 1 178 ? -1.695 -1.263 22.480 1.00 76.62 178 ALA A CA 1
ATOM 1350 C C . ALA A 1 178 ? -1.821 0.143 23.108 1.00 76.62 178 ALA A C 1
ATOM 1352 O O . ALA A 1 178 ? -2.313 0.282 24.226 1.00 76.62 178 ALA A O 1
ATOM 1353 N N . GLY A 1 179 ? -1.335 1.185 22.425 1.00 75.94 179 GLY A N 1
ATOM 1354 C CA . GLY A 1 179 ? -1.317 2.554 22.942 1.00 75.94 179 GLY A CA 1
ATOM 1355 C C . GLY A 1 179 ? -2.611 3.334 22.675 1.00 75.94 179 GLY A C 1
ATOM 1356 O O . GLY A 1 179 ? -3.429 2.937 21.843 1.00 75.94 179 GLY A O 1
ATOM 1357 N N . PRO A 1 180 ? -2.797 4.500 23.316 1.00 76.88 180 PRO A N 1
ATOM 1358 C CA . PRO A 1 180 ? -3.819 5.448 22.885 1.00 76.88 180 PRO A CA 1
ATOM 1359 C C . PRO A 1 180 ? -3.535 5.889 21.443 1.00 76.88 180 PRO A C 1
ATOM 1361 O O . PRO A 1 180 ? -2.378 6.079 21.059 1.00 76.88 180 PRO A O 1
ATOM 1364 N N . LEU A 1 181 ? -4.579 6.028 20.623 1.00 77.38 181 LEU A N 1
ATOM 1365 C CA . LEU A 1 181 ? -4.418 6.567 19.274 1.00 77.38 181 LEU A CA 1
ATOM 1366 C C . LEU A 1 181 ? -3.881 8.005 19.363 1.00 77.38 181 LEU A C 1
ATOM 1368 O O . LEU A 1 181 ? -4.337 8.766 20.222 1.00 77.38 181 LEU A O 1
ATOM 1372 N N . PRO A 1 182 ? -2.922 8.394 18.506 1.00 72.81 182 PRO A N 1
ATOM 1373 C CA . PRO A 1 182 ? -2.416 9.757 18.488 1.00 72.81 182 PRO A CA 1
ATOM 1374 C C . PRO A 1 182 ? -3.570 10.732 18.234 1.00 72.81 182 PRO A C 1
ATOM 1376 O O . PRO A 1 182 ? -4.479 10.437 17.458 1.00 72.81 182 PRO A O 1
ATOM 1379 N N . ALA A 1 183 ? -3.521 11.903 18.878 1.00 69.69 183 ALA A N 1
ATOM 1380 C CA . ALA A 1 183 ? -4.560 12.935 18.770 1.00 69.69 183 ALA A CA 1
ATOM 1381 C C . ALA A 1 183 ? -4.838 13.350 17.310 1.00 69.69 183 ALA A C 1
ATOM 1383 O O . ALA A 1 183 ? -5.956 13.704 16.945 1.00 69.69 183 ALA A O 1
ATOM 1384 N N . GLU A 1 184 ? -3.825 13.219 16.454 1.00 66.12 184 GLU A N 1
ATOM 1385 C CA . GLU A 1 184 ? -3.887 13.463 15.010 1.00 66.12 184 GLU A CA 1
ATOM 1386 C C . GLU A 1 184 ? -4.842 12.495 14.278 1.00 66.12 184 GLU A C 1
ATOM 1388 O O . GLU A 1 184 ? -5.326 12.805 13.196 1.00 66.12 184 GLU A O 1
ATOM 1393 N N . MET A 1 185 ? -5.162 11.340 14.875 1.00 65.38 185 MET A N 1
ATOM 1394 C CA . MET A 1 185 ? -6.102 10.346 14.342 1.00 65.38 185 MET A CA 1
ATOM 1395 C C . MET A 1 185 ? -7.485 10.383 15.004 1.00 65.38 185 MET A C 1
ATOM 1397 O O . MET A 1 185 ? -8.425 9.802 14.461 1.00 65.38 185 MET A O 1
ATOM 1401 N N . THR A 1 186 ? -7.633 11.039 16.159 1.00 62.69 186 THR A N 1
ATOM 1402 C CA . THR A 1 186 ? -8.922 11.166 16.869 1.00 62.69 186 THR A CA 1
ATOM 1403 C C . THR A 1 186 ? -9.698 12.428 16.477 1.00 62.69 186 THR A C 1
ATOM 1405 O O . THR A 1 186 ? -10.861 12.586 16.847 1.00 62.69 186 THR A O 1
ATOM 1408 N N . GLY A 1 187 ? -9.097 13.310 15.675 1.00 55.22 187 GLY A N 1
ATOM 1409 C CA . GLY A 1 187 ? -9.708 14.543 15.190 1.00 55.22 187 GLY A CA 1
ATOM 1410 C C . GLY A 1 187 ? -10.706 14.339 14.049 1.00 55.22 187 GLY A C 1
ATOM 1411 O O . GLY A 1 187 ? -10.398 14.619 12.896 1.00 55.22 187 GLY A O 1
ATOM 1412 N N . SER A 1 188 ? -11.934 13.919 14.358 1.00 51.75 188 SER A N 1
ATOM 1413 C CA . SER A 1 188 ? -13.085 14.220 13.494 1.00 51.75 188 SER A CA 1
ATOM 1414 C C . SER A 1 188 ? -14.384 14.345 14.285 1.00 51.75 188 SER A C 1
ATOM 1416 O O . SER A 1 188 ? -15.364 13.677 13.989 1.00 51.75 188 SER A O 1
ATOM 1418 N N . THR A 1 189 ? -14.408 15.195 15.316 1.00 46.66 189 THR A N 1
ATOM 1419 C CA . THR A 1 189 ? -15.631 15.924 15.707 1.00 46.66 189 THR A CA 1
ATOM 1420 C C . THR A 1 189 ? -15.276 17.126 16.588 1.00 46.66 189 THR A C 1
ATOM 1422 O O . THR A 1 189 ? -15.350 17.073 17.809 1.00 46.66 189 THR A O 1
ATOM 1425 N N . SER A 1 190 ? -14.909 18.254 15.986 1.00 45.97 190 SER A N 1
ATOM 1426 C CA . SER A 1 190 ? -15.175 19.549 16.617 1.00 45.97 190 SER A CA 1
ATOM 1427 C C . SER A 1 190 ? -15.885 20.419 15.594 1.00 45.97 190 SER A C 1
ATOM 1429 O O . SER A 1 190 ? -15.262 21.016 14.717 1.00 45.97 190 SER A O 1
ATOM 1431 N N . GLY A 1 191 ? -17.216 20.414 15.673 1.00 50.16 191 GLY A N 1
ATOM 1432 C CA . GLY A 1 191 ? -18.036 21.417 15.018 1.00 50.16 191 GLY A CA 1
ATOM 1433 C C . GLY A 1 191 ? -17.682 22.809 15.536 1.00 50.16 191 GLY A C 1
ATOM 1434 O O . GLY A 1 191 ? -17.336 22.990 16.702 1.00 50.16 191 GLY A O 1
ATOM 1435 N N . GLY A 1 192 ? -17.786 23.790 14.653 1.00 49.50 192 GLY A N 1
ATOM 1436 C CA . GLY A 1 192 ? -17.608 25.195 14.975 1.00 49.50 192 GLY A CA 1
ATOM 1437 C C . GLY A 1 192 ? -18.165 26.023 13.838 1.00 49.50 192 GLY A C 1
ATOM 1438 O O . GLY A 1 192 ? -17.417 26.487 12.989 1.00 49.50 192 GLY A O 1
ATOM 1439 N N . ALA A 1 193 ? -19.493 26.119 13.801 1.00 49.88 193 ALA A N 1
ATOM 1440 C CA . ALA A 1 193 ? -20.223 27.027 12.936 1.00 49.88 193 ALA A CA 1
ATOM 1441 C C . ALA A 1 193 ? -19.656 28.449 13.036 1.00 49.88 193 ALA A C 1
ATOM 1443 O O . ALA A 1 193 ? -19.469 28.954 14.147 1.00 49.88 193 ALA A O 1
ATOM 1444 N N . ARG A 1 194 ? -19.451 29.087 11.884 1.00 49.06 194 ARG A N 1
ATOM 1445 C CA . ARG A 1 194 ? -19.603 30.527 11.676 1.00 49.06 194 ARG A CA 1
ATOM 1446 C C . ARG A 1 194 ? -19.705 30.827 10.191 1.00 49.06 194 ARG A C 1
ATOM 1448 O O . ARG A 1 194 ? -18.913 30.236 9.430 1.00 49.06 194 ARG A O 1
#

Radius of gyration: 25.41 Å; chains: 1; bounding box: 70×72×49 Å